Protein AF-A0A843GMU8-F1 (afdb_monomer_lite)

Foldseek 3Di:
DDPVVLVVCLVVQHWDQDPNATFGFAFCLCLVLLACLLLLQQDDQPPDPDPVLPPDQSVVSLVVCVVVDVVSVVSSVSNVVLVCRGRPVWDWDWDDDPNFIKIKIWAFDPPDDPVLVVVLVVLVVVLVVQPPDPVSCVVCVVVNVVSVVVSVVSSVNTTDMDIGGSVSVVVSSVSSCVSQVHDNHHDDPVVVVVVVVVVVVVVVVCVVVVDDDVVNLLVVLCVVVVHDSVVRRRPGNVVSVVSSLLVVLQVVLVVVVVVVVVPDDDPDPRQDSPNPDDPCPPCVVVVVPDPDDDDDDDD

pLDDT: mean 84.45, std 15.2, range [28.69, 97.5]

Radius of gyration: 26.56 Å; chains: 1; bounding box: 53×52×91 Å

Secondary structure (DSSP, 8-state):
--HHHHHHHHHHTPPEEETTEEEPPPBGGGHHHHHHTHHHHS---TT---TTTTT--HHHHHHHHHHH-TTTHHHHHHHHHHHHHHHTTSEEEEEEETTEEEEEEEEE-TT--HHHHHHHHHHHHHHHHHHS-HHHHHHSHHHHHHHHHHHHHHHHHHEEEEEE-HHHHHHHHHHHHHHHT---PPPPHHHHHHHHH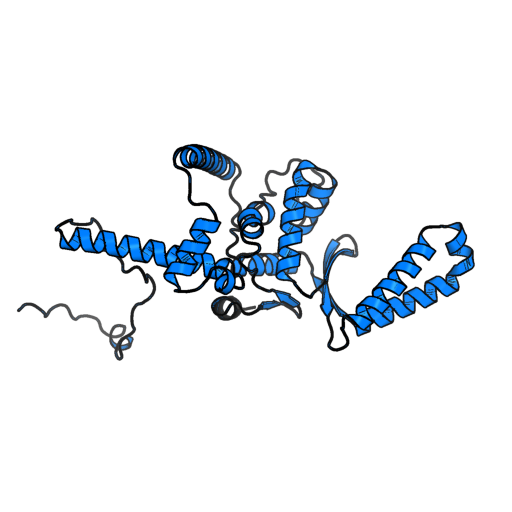HHHHHHHHHHHH-PPPHHHHHHHHHHHHT--HHHHTTSBHHHHHHHHHHHHHHHHHHHHHHHHHTTPPPSSPPPPSSTT-----TTTTGGGS----------

Structure (mmCIF, N/CA/C/O backbone):
data_AF-A0A843GMU8-F1
#
_entry.id   AF-A0A843GMU8-F1
#
loop_
_atom_site.group_PDB
_atom_site.id
_atom_site.type_symbol
_atom_site.label_atom_id
_atom_site.label_alt_id
_atom_site.label_comp_id
_atom_site.label_asym_id
_atom_site.label_entity_id
_atom_site.label_seq_id
_atom_site.pdbx_PDB_ins_code
_atom_site.Cartn_x
_atom_site.Cartn_y
_atom_site.Cartn_z
_atom_site.occupancy
_atom_site.B_iso_or_equiv
_atom_site.auth_seq_id
_atom_site.auth_comp_id
_atom_site.auth_asym_id
_atom_site.auth_atom_id
_atom_site.pdbx_PDB_model_num
ATOM 1 N N . MET A 1 1 ? -7.218 -18.953 -1.113 1.00 56.91 1 MET A N 1
ATOM 2 C CA . MET A 1 1 ? -7.627 -18.358 -2.400 1.00 56.91 1 MET A CA 1
ATOM 3 C C . MET A 1 1 ? -6.613 -18.808 -3.425 1.00 56.91 1 MET A C 1
ATOM 5 O O . MET A 1 1 ? -5.428 -18.780 -3.111 1.00 56.91 1 MET A O 1
ATOM 9 N N . GLU A 1 2 ? -7.036 -19.325 -4.573 1.00 69.62 2 GLU A N 1
ATOM 10 C CA . GLU A 1 2 ? -6.066 -19.773 -5.575 1.00 69.62 2 GLU A CA 1
ATOM 11 C C . GLU A 1 2 ? -5.410 -18.548 -6.229 1.00 69.62 2 GLU A C 1
ATOM 13 O O . GLU A 1 2 ? -6.099 -17.600 -6.600 1.00 69.62 2 GLU A O 1
ATOM 18 N N . ILE A 1 3 ? -4.081 -18.559 -6.396 1.00 66.56 3 ILE A N 1
ATOM 19 C CA . ILE A 1 3 ? -3.295 -17.466 -7.014 1.00 66.56 3 ILE A CA 1
ATOM 20 C C . ILE A 1 3 ? -3.892 -17.020 -8.367 1.00 66.56 3 ILE A C 1
ATOM 22 O O . ILE A 1 3 ? -3.800 -15.853 -8.745 1.00 66.56 3 ILE A O 1
ATOM 26 N N . TYR A 1 4 ? -4.553 -17.935 -9.081 1.00 69.75 4 TYR A N 1
ATOM 27 C CA . TYR A 1 4 ? -5.237 -17.663 -10.344 1.00 69.75 4 TYR A CA 1
ATOM 28 C C . TYR A 1 4 ? -6.433 -16.706 -10.223 1.00 69.75 4 TYR A C 1
ATOM 30 O O . TYR A 1 4 ? -6.653 -15.907 -11.133 1.00 69.75 4 TYR A O 1
ATOM 38 N N . GLU A 1 5 ? -7.194 -16.748 -9.126 1.00 74.06 5 GLU A N 1
ATOM 39 C CA . GLU A 1 5 ? -8.334 -15.843 -8.912 1.00 74.06 5 GLU A CA 1
ATOM 40 C C . GLU A 1 5 ? -7.852 -14.409 -8.685 1.00 74.06 5 GLU A C 1
ATOM 42 O O . GLU A 1 5 ? -8.340 -13.483 -9.336 1.00 74.06 5 GLU A O 1
ATOM 47 N N . ILE A 1 6 ? -6.816 -14.253 -7.856 1.00 77.69 6 ILE A N 1
ATOM 48 C CA . ILE A 1 6 ? -6.158 -12.967 -7.598 1.00 77.69 6 ILE A CA 1
ATOM 49 C C . ILE A 1 6 ? -5.590 -12.402 -8.903 1.00 77.69 6 ILE A C 1
ATOM 51 O O . ILE A 1 6 ? -5.795 -11.231 -9.213 1.00 77.69 6 ILE A O 1
ATOM 55 N N . ALA A 1 7 ? -4.916 -13.233 -9.704 1.00 76.50 7 ALA A N 1
ATOM 56 C CA . ALA A 1 7 ? -4.348 -12.806 -10.977 1.00 76.50 7 ALA A CA 1
ATOM 57 C C . ALA A 1 7 ? -5.422 -12.315 -11.963 1.00 76.50 7 ALA A C 1
ATOM 59 O O . ALA A 1 7 ? -5.230 -11.289 -12.615 1.00 76.50 7 ALA A O 1
ATOM 60 N N . ASN A 1 8 ? -6.562 -13.006 -12.056 1.00 80.81 8 ASN A N 1
ATOM 61 C CA . ASN A 1 8 ? -7.660 -12.603 -12.937 1.00 80.81 8 ASN A CA 1
ATOM 62 C C . ASN A 1 8 ? -8.294 -11.274 -12.509 1.00 80.81 8 ASN A C 1
ATOM 64 O O . ASN A 1 8 ? -8.480 -10.399 -13.352 1.00 80.81 8 ASN A O 1
ATOM 68 N N . GLN A 1 9 ? -8.566 -11.097 -11.214 1.00 81.62 9 GLN A N 1
ATOM 69 C CA . GLN A 1 9 ? -9.096 -9.838 -10.673 1.00 81.62 9 GLN A CA 1
ATOM 70 C C . GLN A 1 9 ? -8.100 -8.694 -10.868 1.00 81.62 9 GLN A C 1
ATOM 72 O O . GLN A 1 9 ? -8.454 -7.618 -11.358 1.00 81.62 9 GLN A O 1
ATOM 77 N N . ALA A 1 10 ? -6.819 -8.962 -10.606 1.00 80.50 10 ALA A N 1
ATOM 78 C CA . ALA A 1 10 ? -5.763 -7.996 -10.823 1.00 80.50 10 ALA A CA 1
ATOM 79 C C . ALA A 1 10 ? -5.685 -7.569 -12.289 1.00 80.50 10 ALA A C 1
ATOM 81 O O . ALA A 1 10 ? -5.531 -6.385 -12.537 1.00 80.50 10 ALA A O 1
ATOM 82 N N . ILE A 1 11 ? -5.825 -8.446 -13.294 1.00 83.12 11 ILE A N 1
ATOM 83 C CA . ILE A 1 11 ? -5.783 -8.033 -14.718 1.00 83.12 11 ILE A CA 1
ATOM 84 C C . ILE A 1 11 ? -6.726 -6.850 -14.995 1.00 83.12 11 ILE A C 1
ATOM 86 O O . ILE A 1 11 ? -6.331 -5.892 -15.673 1.00 83.12 11 ILE A O 1
ATOM 90 N N . PHE A 1 12 ? -7.925 -6.879 -14.419 1.00 86.88 12 PHE A N 1
ATOM 91 C CA . PHE A 1 12 ? -8.948 -5.862 -14.638 1.00 86.88 12 PHE A CA 1
ATOM 92 C C . PHE A 1 12 ? -8.944 -4.727 -13.611 1.00 86.88 12 PHE A C 1
ATOM 94 O O . PHE A 1 12 ? -9.700 -3.779 -13.796 1.00 86.88 12 PHE A O 1
ATOM 101 N N . ASP A 1 13 ? -8.015 -4.733 -12.649 1.00 90.25 13 ASP A N 1
ATOM 102 C CA . ASP A 1 13 ? -7.982 -3.804 -11.508 1.00 90.25 13 ASP A CA 1
ATOM 103 C C . ASP A 1 13 ? -9.255 -3.880 -10.643 1.00 90.25 13 ASP A C 1
ATOM 105 O O . ASP A 1 13 ? -9.688 -2.892 -10.046 1.00 90.25 13 ASP A O 1
ATOM 109 N N . GLU A 1 14 ? -9.865 -5.063 -10.574 1.00 92.00 14 GLU A N 1
ATOM 110 C CA . GLU A 1 14 ? -11.001 -5.317 -9.694 1.00 92.00 14 GLU A CA 1
ATOM 111 C C . GLU A 1 14 ? -10.526 -5.567 -8.255 1.00 92.00 14 GLU A C 1
ATOM 113 O O . GLU A 1 14 ? -9.435 -6.112 -8.049 1.00 92.00 14 GLU A O 1
ATOM 118 N N . PRO A 1 15 ? -11.324 -5.185 -7.241 1.00 94.25 15 PRO A N 1
ATOM 119 C CA . PRO A 1 15 ? -10.996 -5.499 -5.860 1.00 94.25 15 PRO A CA 1
ATOM 120 C C . PRO A 1 15 ? -10.984 -7.009 -5.619 1.00 94.25 15 PRO A C 1
ATOM 122 O O . PRO A 1 15 ? -11.873 -7.734 -6.070 1.00 94.25 15 PRO A O 1
ATOM 125 N N . VAL A 1 16 ? -10.016 -7.466 -4.829 1.00 94.69 16 VAL A N 1
ATOM 126 C CA . VAL A 1 16 ? -9.894 -8.868 -4.422 1.00 94.69 16 VAL A CA 1
ATOM 127 C C . VAL A 1 16 ? -10.698 -9.099 -3.148 1.00 94.69 16 VAL A C 1
ATOM 129 O O . VAL A 1 16 ? -10.515 -8.396 -2.157 1.00 94.69 16 VAL A O 1
ATOM 132 N N . LEU A 1 17 ? -11.596 -10.085 -3.158 1.00 93.56 17 LEU A N 1
ATOM 133 C CA . LEU A 1 17 ? -12.411 -10.439 -1.994 1.00 93.56 17 LEU A CA 1
ATOM 134 C C . LEU A 1 17 ? -11.683 -11.468 -1.122 1.00 93.56 17 LEU A C 1
ATOM 136 O O . LEU A 1 17 ? -11.661 -12.644 -1.467 1.00 93.56 17 LEU A O 1
ATOM 140 N N . TYR A 1 18 ? -11.160 -11.067 0.036 1.00 94.19 18 TYR A N 1
ATOM 141 C CA . TYR A 1 18 ? -10.508 -11.957 1.001 1.00 94.19 18 TYR A CA 1
ATOM 142 C C . TYR A 1 18 ? -11.362 -12.098 2.262 1.00 94.19 18 TYR A C 1
ATOM 144 O O . TYR A 1 18 ? -11.578 -11.124 2.967 1.00 94.19 18 TYR A O 1
ATOM 152 N N . LYS A 1 19 ? -11.872 -13.299 2.567 1.00 94.12 19 LYS A N 1
ATOM 153 C CA . LYS A 1 19 ? -12.606 -13.595 3.822 1.00 94.12 19 LYS A CA 1
ATOM 154 C C . LYS A 1 19 ? -13.695 -12.562 4.213 1.00 94.12 19 LYS A C 1
ATOM 156 O O . LYS A 1 19 ? -13.933 -12.324 5.395 1.00 94.12 19 LYS A O 1
ATOM 161 N N . GLY A 1 20 ? -14.375 -11.977 3.225 1.00 92.56 20 GLY A N 1
ATOM 162 C CA . GLY A 1 20 ? -15.453 -10.998 3.427 1.00 92.56 20 GLY A CA 1
ATOM 163 C C . GLY A 1 20 ? -15.035 -9.528 3.331 1.00 92.56 20 GLY A C 1
ATOM 164 O O . GLY A 1 20 ? -15.912 -8.674 3.258 1.00 92.56 20 GLY A O 1
ATOM 165 N N . ILE A 1 21 ? -13.736 -9.230 3.235 1.00 96.12 21 ILE A N 1
ATOM 166 C CA . ILE A 1 21 ? -13.223 -7.876 2.987 1.00 96.12 21 ILE A CA 1
ATOM 167 C C . ILE A 1 21 ? -12.797 -7.704 1.529 1.00 96.12 21 ILE A C 1
ATOM 169 O O . ILE A 1 21 ? -12.377 -8.659 0.873 1.00 96.12 21 ILE A O 1
ATOM 173 N N . LYS A 1 22 ? -12.885 -6.478 1.013 1.00 96.19 22 LYS A N 1
ATOM 174 C CA . LYS A 1 22 ? -12.418 -6.123 -0.335 1.00 96.19 22 LYS A CA 1
ATOM 175 C C . LYS A 1 22 ? -11.064 -5.424 -0.257 1.00 96.19 22 LYS A C 1
ATOM 177 O O . LYS A 1 22 ? -10.908 -4.470 0.492 1.00 96.19 22 LYS A O 1
ATOM 182 N N . ILE A 1 23 ? -10.097 -5.859 -1.050 1.00 96.75 23 ILE A N 1
ATOM 183 C CA . ILE A 1 23 ? -8.782 -5.222 -1.148 1.00 96.75 23 ILE A CA 1
ATOM 184 C C . ILE A 1 23 ? -8.697 -4.567 -2.518 1.00 96.75 23 ILE A C 1
ATOM 186 O O . ILE A 1 23 ? -8.729 -5.243 -3.546 1.00 96.75 23 ILE A O 1
ATOM 190 N N . TYR A 1 24 ? -8.644 -3.243 -2.530 1.00 96.69 24 TYR A N 1
ATOM 191 C CA . TYR A 1 24 ? -8.672 -2.436 -3.737 1.00 96.69 24 TYR A CA 1
ATOM 192 C C . TYR A 1 24 ? -7.255 -2.104 -4.209 1.00 96.69 24 TYR A C 1
ATOM 194 O O . TYR A 1 24 ? -6.387 -1.798 -3.390 1.00 96.69 24 TYR A O 1
ATOM 202 N N . PRO A 1 25 ? -7.016 -2.074 -5.529 1.00 96.69 25 PRO A N 1
ATOM 203 C CA . PRO A 1 25 ? -5.797 -1.488 -6.054 1.00 96.69 25 PRO A CA 1
ATOM 204 C C . PRO A 1 25 ? -5.804 0.040 -5.874 1.00 96.69 25 PRO A C 1
ATOM 206 O O . PRO A 1 25 ? -6.848 0.708 -5.929 1.00 96.69 25 PRO A O 1
ATOM 209 N N . ILE A 1 26 ? -4.616 0.595 -5.669 1.00 97.19 26 ILE A N 1
ATOM 210 C CA . ILE A 1 26 ? -4.361 2.007 -5.392 1.00 97.19 26 ILE A CA 1
ATOM 211 C C . ILE A 1 26 ? -4.127 2.749 -6.711 1.00 97.19 26 ILE A C 1
ATOM 213 O O . ILE A 1 26 ? -3.466 2.246 -7.623 1.00 97.19 26 ILE A O 1
ATOM 217 N N . THR A 1 27 ? -4.678 3.958 -6.820 1.00 96.44 27 THR A N 1
ATOM 218 C CA . THR A 1 27 ? -4.574 4.791 -8.025 1.00 96.44 27 THR A CA 1
ATOM 219 C C . THR A 1 27 ? -3.268 5.585 -8.090 1.00 96.44 27 THR A C 1
ATOM 221 O O . THR A 1 27 ? -2.628 5.847 -7.067 1.00 96.44 27 THR A O 1
ATOM 224 N N . ILE A 1 28 ? -2.880 6.026 -9.292 1.00 95.12 28 ILE A N 1
ATOM 225 C CA . ILE A 1 28 ? -1.636 6.782 -9.520 1.00 95.12 28 ILE A CA 1
ATOM 226 C C . ILE A 1 28 ? -1.577 8.116 -8.774 1.00 95.12 28 ILE A C 1
ATOM 228 O O . ILE A 1 28 ? -0.493 8.653 -8.561 1.00 95.12 28 ILE A O 1
ATOM 232 N N . LYS A 1 29 ? -2.716 8.639 -8.308 1.00 94.00 29 LYS A N 1
ATOM 233 C CA . LYS A 1 29 ? -2.753 9.811 -7.425 1.00 94.00 29 LYS A CA 1
ATOM 234 C C . LYS A 1 29 ? -1.864 9.634 -6.187 1.00 94.00 29 LYS A C 1
ATOM 236 O O . LYS A 1 29 ? -1.314 10.608 -5.681 1.00 94.00 29 LYS A O 1
ATOM 241 N N . TYR A 1 30 ? -1.698 8.396 -5.725 1.00 95.31 30 TYR A N 1
ATOM 242 C CA . TYR A 1 30 ? -0.898 8.044 -4.554 1.00 95.31 30 TYR A CA 1
ATOM 243 C C . TYR A 1 30 ? 0.422 7.351 -4.923 1.00 95.31 30 TYR A C 1
ATOM 245 O O . TYR A 1 30 ? 1.025 6.682 -4.086 1.00 95.31 30 TYR A O 1
ATOM 253 N N . TYR A 1 31 ? 0.897 7.524 -6.162 1.00 94.12 31 TYR A N 1
ATOM 254 C CA . TYR A 1 31 ? 2.060 6.819 -6.707 1.00 94.12 31 TYR A CA 1
ATOM 255 C C . TYR A 1 31 ? 3.300 6.890 -5.806 1.00 94.12 31 TYR A C 1
ATOM 257 O O . TYR A 1 31 ? 3.914 5.867 -5.524 1.00 94.12 31 TYR A O 1
ATOM 265 N N . GLN A 1 32 ? 3.640 8.074 -5.285 1.00 92.25 32 GLN A N 1
ATOM 266 C CA . GLN A 1 32 ? 4.824 8.255 -4.430 1.00 92.25 32 GLN A CA 1
ATOM 267 C C . GLN A 1 32 ? 4.739 7.475 -3.109 1.00 92.25 32 GLN A C 1
ATOM 269 O O . GLN A 1 32 ? 5.747 6.943 -2.642 1.00 92.25 32 GLN A O 1
ATOM 274 N N . ILE A 1 33 ? 3.539 7.367 -2.526 1.00 94.94 33 ILE A N 1
ATOM 275 C CA . ILE A 1 33 ? 3.305 6.565 -1.317 1.00 94.94 33 ILE A CA 1
ATOM 276 C C . ILE A 1 33 ? 3.525 5.088 -1.648 1.00 94.94 33 ILE A C 1
ATOM 278 O O . ILE A 1 33 ? 4.278 4.415 -0.952 1.00 94.94 33 ILE A O 1
ATOM 282 N N . VAL A 1 34 ? 2.939 4.606 -2.750 1.00 94.69 34 VAL A N 1
ATOM 283 C CA . VAL A 1 34 ? 3.070 3.204 -3.179 1.00 94.69 34 VAL A CA 1
ATOM 284 C C . VAL A 1 34 ? 4.523 2.851 -3.504 1.00 94.69 34 VAL A C 1
ATOM 286 O O . VAL A 1 34 ? 5.016 1.824 -3.051 1.00 94.69 34 VAL A O 1
ATOM 289 N N . LYS A 1 35 ? 5.261 3.723 -4.199 1.00 91.06 35 LYS A N 1
ATOM 290 C CA . LYS A 1 35 ? 6.684 3.492 -4.505 1.00 91.06 35 LYS A CA 1
ATOM 291 C C . LYS A 1 35 ? 7.600 3.544 -3.285 1.00 91.06 35 LYS A C 1
ATOM 293 O O . LYS A 1 35 ? 8.682 2.968 -3.323 1.00 91.06 35 LYS A O 1
ATOM 298 N N . SER A 1 36 ? 7.161 4.176 -2.200 1.00 90.50 36 SER A N 1
ATOM 299 C CA . SER A 1 36 ? 7.875 4.159 -0.918 1.00 90.50 36 SER A CA 1
ATOM 300 C C . SER A 1 36 ? 7.464 2.982 -0.025 1.00 90.50 36 SER A C 1
ATOM 302 O O . SER A 1 36 ? 8.130 2.712 0.971 1.00 90.50 36 SER A O 1
ATOM 304 N N . ALA A 1 37 ? 6.387 2.268 -0.368 1.00 93.75 37 ALA A N 1
ATOM 305 C CA . ALA A 1 37 ? 5.796 1.238 0.479 1.00 93.75 37 ALA A CA 1
ATOM 306 C C . ALA A 1 37 ? 6.696 0.018 0.687 1.00 93.75 37 ALA A C 1
ATOM 308 O O . ALA A 1 37 ? 6.613 -0.607 1.740 1.00 93.75 37 ALA A O 1
ATOM 309 N N . SER A 1 38 ? 7.596 -0.304 -0.246 1.00 89.00 38 SER A N 1
ATOM 310 C CA . SER A 1 38 ? 8.534 -1.425 -0.074 1.00 89.00 38 SER A CA 1
ATOM 311 C C . SER A 1 38 ? 9.363 -1.289 1.207 1.00 89.00 38 SER A C 1
ATOM 313 O O . SER A 1 38 ? 9.571 -2.271 1.910 1.00 89.00 38 SER A O 1
ATOM 315 N N . GLN A 1 39 ? 9.714 -0.062 1.609 1.00 88.12 39 GLN A N 1
ATOM 316 C CA . GLN A 1 39 ? 10.431 0.211 2.863 1.00 88.12 39 GLN A CA 1
ATOM 317 C C . GLN A 1 39 ? 9.646 -0.197 4.117 1.00 88.12 39 GLN A C 1
ATOM 319 O O . GLN A 1 39 ? 10.238 -0.384 5.174 1.00 88.12 39 GLN A O 1
ATOM 324 N N . ALA A 1 40 ? 8.322 -0.309 4.009 1.00 91.75 40 ALA A N 1
ATOM 325 C CA . ALA A 1 40 ? 7.432 -0.663 5.104 1.00 91.75 40 ALA A CA 1
ATOM 326 C C . ALA A 1 40 ? 6.883 -2.093 5.011 1.00 91.75 40 ALA A C 1
ATOM 328 O O . ALA A 1 40 ? 6.432 -2.639 6.016 1.00 91.75 40 ALA A O 1
ATOM 329 N N . PHE A 1 41 ? 6.908 -2.702 3.822 1.00 91.75 41 PHE A N 1
ATOM 330 C CA . PHE A 1 41 ? 6.395 -4.050 3.559 1.00 91.75 41 PHE A CA 1
ATOM 331 C C . PHE A 1 41 ? 7.505 -5.113 3.446 1.00 91.75 41 PHE A C 1
ATOM 333 O O . PHE A 1 41 ? 7.223 -6.292 3.657 1.00 91.75 41 PHE A O 1
ATOM 340 N N . ALA A 1 42 ? 8.754 -4.715 3.195 1.00 89.31 42 ALA A N 1
ATOM 341 C CA . ALA A 1 42 ? 9.902 -5.609 3.025 1.00 89.31 42 ALA A CA 1
ATOM 342 C C . ALA A 1 42 ? 10.927 -5.510 4.172 1.00 89.31 42 ALA A C 1
ATOM 344 O O . ALA A 1 42 ? 12.122 -5.692 3.958 1.00 89.31 42 ALA A O 1
ATOM 345 N N . ILE A 1 43 ? 10.491 -5.181 5.393 1.00 88.44 43 ILE A N 1
ATOM 346 C CA . ILE A 1 43 ? 11.427 -4.984 6.509 1.00 88.44 43 ILE A CA 1
ATOM 347 C C . ILE A 1 43 ? 12.039 -6.313 6.939 1.00 88.44 43 ILE A C 1
ATOM 349 O O . ILE A 1 43 ? 11.325 -7.257 7.287 1.00 88.44 43 ILE A O 1
ATOM 353 N N . ASN A 1 44 ? 13.369 -6.351 6.989 1.00 86.19 44 ASN A N 1
ATOM 354 C CA . ASN A 1 44 ? 14.096 -7.465 7.564 1.00 86.19 44 ASN A CA 1
ATOM 355 C C . ASN A 1 44 ? 14.088 -7.390 9.102 1.00 86.19 44 ASN A C 1
ATOM 357 O O . ASN A 1 44 ? 14.766 -6.566 9.713 1.00 86.19 44 ASN A O 1
ATOM 361 N N . ILE A 1 45 ? 13.308 -8.271 9.730 1.00 88.38 45 ILE A N 1
ATOM 362 C CA . ILE A 1 45 ? 13.195 -8.373 11.195 1.00 88.38 45 ILE A CA 1
ATOM 363 C C . ILE A 1 45 ? 14.359 -9.192 11.791 1.00 88.38 45 ILE A C 1
ATOM 365 O O . ILE A 1 45 ? 14.604 -9.139 12.994 1.00 88.38 45 ILE A O 1
ATOM 369 N N . ALA A 1 46 ? 15.108 -9.945 10.977 1.00 83.94 46 ALA A N 1
ATOM 370 C CA . ALA A 1 46 ? 16.140 -10.863 11.467 1.00 83.94 46 ALA A CA 1
AT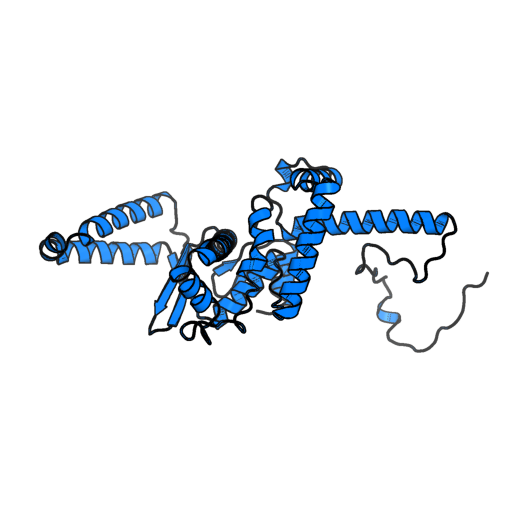OM 371 C C . ALA A 1 46 ? 17.343 -10.153 12.109 1.00 83.94 46 ALA A C 1
ATOM 373 O O . ALA A 1 46 ? 17.995 -10.734 12.975 1.00 83.94 46 ALA A O 1
ATOM 374 N N . ASP A 1 47 ? 17.606 -8.903 11.722 1.00 80.88 47 ASP A N 1
ATOM 375 C CA . ASP A 1 47 ? 18.694 -8.083 12.269 1.00 80.88 47 ASP A CA 1
ATOM 376 C C . ASP A 1 47 ? 18.273 -7.244 13.480 1.00 80.88 47 ASP A C 1
ATOM 378 O O . ASP A 1 47 ? 19.009 -6.356 13.919 1.00 80.88 47 ASP A O 1
ATOM 382 N N . GLU A 1 48 ? 17.078 -7.493 14.020 1.00 90.12 48 GLU A N 1
ATOM 383 C CA . GLU A 1 48 ? 16.607 -6.774 15.191 1.00 90.12 48 GLU A CA 1
ATOM 384 C C . GLU A 1 48 ? 17.499 -7.046 16.410 1.00 90.12 48 GLU A C 1
ATOM 386 O O . GLU A 1 48 ? 17.844 -8.183 16.733 1.00 90.12 48 GLU A O 1
ATOM 391 N N . THR A 1 49 ? 17.866 -5.968 17.100 1.00 88.75 49 THR A N 1
ATOM 392 C CA . THR A 1 49 ? 18.746 -6.012 18.276 1.00 88.75 49 THR A CA 1
ATOM 393 C C . THR A 1 49 ? 17.974 -5.865 19.579 1.00 88.75 49 THR A C 1
ATOM 395 O O . THR A 1 49 ? 18.453 -6.302 20.628 1.00 88.75 49 THR A O 1
ATOM 398 N N . ASP A 1 50 ? 16.774 -5.287 19.527 1.00 90.62 50 ASP A N 1
ATOM 399 C CA . ASP A 1 50 ? 15.909 -5.170 20.691 1.00 90.62 50 ASP A CA 1
ATOM 400 C C . ASP A 1 50 ? 15.271 -6.525 21.034 1.00 90.62 50 ASP A C 1
ATOM 402 O O . ASP A 1 50 ? 14.400 -7.036 20.327 1.00 90.62 50 ASP A O 1
ATOM 406 N N . LEU A 1 51 ? 15.673 -7.087 22.178 1.00 90.56 51 LEU A N 1
ATOM 407 C CA . LEU A 1 51 ? 15.169 -8.357 22.707 1.00 90.56 51 LEU A CA 1
ATOM 408 C C . LEU A 1 51 ? 13.642 -8.394 22.869 1.00 90.56 51 LEU A C 1
ATOM 410 O O . LEU A 1 51 ? 13.066 -9.478 22.853 1.00 90.56 51 LEU A O 1
ATOM 414 N N . SER A 1 52 ? 12.989 -7.242 23.049 1.00 91.56 52 SER A N 1
ATOM 415 C CA . SER A 1 52 ? 11.531 -7.155 23.190 1.00 91.56 52 SER A CA 1
ATOM 416 C C . SER A 1 52 ? 10.779 -7.250 21.858 1.00 91.56 52 SER A C 1
ATOM 418 O O . SER A 1 52 ? 9.573 -7.512 21.855 1.00 91.56 52 SER A O 1
ATOM 420 N N . LEU A 1 53 ? 11.487 -7.052 20.742 1.00 92.94 53 LEU A N 1
ATOM 421 C CA . LEU A 1 53 ? 10.947 -7.066 19.384 1.00 92.94 53 LEU A CA 1
ATOM 422 C C . LEU A 1 53 ? 11.275 -8.360 18.623 1.00 92.94 53 LEU A C 1
ATOM 424 O O . LEU A 1 53 ? 10.577 -8.712 17.671 1.00 92.94 53 LEU A O 1
ATOM 428 N N . ILE A 1 54 ? 12.317 -9.083 19.043 1.00 91.81 54 ILE A N 1
ATOM 429 C CA . ILE A 1 54 ? 12.738 -10.338 18.412 1.00 91.81 54 ILE A CA 1
ATOM 430 C C . ILE A 1 54 ? 11.647 -11.408 18.544 1.00 91.81 54 ILE A C 1
ATOM 432 O O . ILE A 1 54 ? 11.148 -11.695 19.631 1.00 91.81 54 ILE A O 1
ATOM 436 N N . GLY A 1 55 ? 11.323 -12.052 17.420 1.00 88.88 55 GLY A N 1
ATOM 437 C CA . GLY A 1 55 ? 10.362 -13.157 17.360 1.00 88.88 55 GLY A CA 1
ATOM 438 C C . GLY A 1 55 ? 8.894 -12.728 17.357 1.00 88.88 55 GLY A C 1
ATOM 439 O O . GLY A 1 55 ? 8.022 -13.596 17.343 1.00 88.88 55 GLY A O 1
ATOM 440 N N . LEU A 1 56 ? 8.613 -11.421 17.347 1.00 92.00 56 LEU A N 1
ATOM 441 C CA . LEU A 1 56 ? 7.255 -10.923 17.168 1.00 92.00 56 LEU A CA 1
ATOM 442 C C . LEU A 1 56 ? 6.756 -11.159 15.733 1.00 92.00 56 LEU A C 1
ATOM 444 O O . LEU A 1 56 ? 7.542 -11.058 14.785 1.00 92.00 56 LEU A O 1
ATOM 448 N N . PRO A 1 57 ? 5.448 -11.409 15.549 1.00 92.69 57 PRO A N 1
ATOM 449 C CA . PRO A 1 57 ? 4.824 -11.367 14.232 1.00 92.69 57 PRO A CA 1
ATOM 450 C C . PRO A 1 57 ? 5.019 -10.004 13.556 1.00 92.69 57 PRO A C 1
ATOM 452 O O . PRO A 1 57 ? 5.093 -8.977 14.232 1.00 92.69 57 PRO A O 1
ATOM 455 N N . TYR A 1 58 ? 5.049 -9.977 12.220 1.00 92.38 58 TYR A N 1
ATOM 456 C CA . TYR A 1 58 ? 5.379 -8.781 11.429 1.00 92.38 58 TYR A CA 1
ATOM 457 C C . TYR A 1 58 ? 4.550 -7.547 11.818 1.00 92.38 58 TYR A C 1
ATOM 459 O O . TYR A 1 58 ? 5.090 -6.471 12.065 1.00 92.38 58 TYR A O 1
ATOM 467 N N . MET A 1 59 ? 3.230 -7.710 11.919 1.00 91.19 59 MET A N 1
ATOM 468 C CA . MET A 1 59 ? 2.301 -6.638 12.283 1.00 91.19 59 MET A CA 1
ATOM 469 C C . MET A 1 59 ? 2.580 -6.082 13.690 1.00 91.19 59 MET A C 1
ATOM 471 O O . MET A 1 59 ? 2.605 -4.866 13.890 1.00 91.19 59 MET A O 1
ATOM 475 N N . GLU A 1 60 ? 2.810 -6.966 14.663 1.00 93.12 60 GLU A N 1
ATOM 476 C CA . GLU A 1 60 ? 3.096 -6.578 16.045 1.00 93.12 60 GLU A CA 1
ATOM 477 C C . GLU A 1 60 ? 4.463 -5.908 16.175 1.00 93.12 60 GLU A C 1
ATOM 479 O O . GLU A 1 60 ? 4.590 -4.892 16.864 1.00 93.12 60 GLU A O 1
ATOM 484 N N . TYR A 1 61 ? 5.455 -6.431 15.454 1.00 94.50 61 TYR A N 1
ATOM 485 C CA . TYR A 1 61 ? 6.780 -5.844 15.335 1.00 94.50 61 TYR A CA 1
ATOM 486 C C . TYR A 1 61 ? 6.704 -4.391 14.855 1.00 94.50 61 TYR A C 1
ATOM 488 O O . TYR A 1 61 ? 7.212 -3.500 15.538 1.00 94.50 61 TYR A O 1
ATOM 496 N N . LEU A 1 62 ? 6.018 -4.134 13.733 1.00 93.25 62 LEU A N 1
ATOM 497 C CA . LEU A 1 62 ? 5.881 -2.785 13.176 1.00 93.25 62 LEU A CA 1
ATOM 498 C C . LEU A 1 62 ? 5.276 -1.810 14.190 1.00 93.25 62 LEU A C 1
ATOM 500 O O . LEU A 1 62 ? 5.802 -0.715 14.394 1.00 93.25 62 LEU A O 1
ATOM 504 N N . MET A 1 63 ? 4.184 -2.215 14.841 1.00 92.50 63 MET A N 1
ATOM 505 C CA . MET A 1 63 ? 3.450 -1.351 15.760 1.00 92.50 63 MET A CA 1
ATOM 506 C C . MET A 1 63 ? 4.252 -1.055 17.035 1.00 92.50 63 MET A C 1
ATOM 508 O O . MET A 1 63 ? 4.299 0.094 17.489 1.00 92.50 63 MET A O 1
ATOM 512 N N . LYS A 1 64 ? 4.907 -2.069 17.619 1.00 93.75 64 LYS A N 1
ATOM 513 C CA . LYS A 1 64 ? 5.742 -1.881 18.814 1.00 93.75 64 LYS A CA 1
ATOM 514 C C . LYS A 1 64 ? 6.988 -1.062 18.504 1.00 93.75 64 LYS A C 1
ATOM 516 O O . LYS A 1 64 ? 7.293 -0.141 19.259 1.00 93.75 64 LYS A O 1
ATOM 521 N N . LYS A 1 65 ? 7.652 -1.325 17.374 1.00 94.88 65 LYS A N 1
ATOM 522 C CA . LYS A 1 65 ? 8.826 -0.560 16.948 1.00 94.88 65 LYS A CA 1
ATOM 523 C C . LYS A 1 65 ? 8.488 0.907 16.707 1.00 94.88 65 LYS A C 1
ATOM 525 O O . LYS A 1 65 ? 9.164 1.770 17.249 1.00 94.88 65 LYS A O 1
ATOM 530 N N . ALA A 1 66 ? 7.389 1.202 16.014 1.00 94.25 66 ALA A N 1
ATOM 531 C CA . ALA A 1 66 ? 6.926 2.576 15.802 1.00 94.25 66 ALA A CA 1
ATOM 532 C C . ALA A 1 66 ? 6.588 3.318 17.105 1.00 94.25 66 ALA A C 1
ATOM 534 O O . ALA A 1 66 ? 6.759 4.530 17.196 1.00 94.25 66 ALA A O 1
ATOM 535 N N . SER A 1 67 ? 6.110 2.592 18.120 1.00 92.31 67 SER A N 1
ATOM 536 C CA . SER A 1 67 ? 5.787 3.170 19.429 1.00 92.31 67 SER A CA 1
ATOM 537 C C . SER A 1 67 ? 7.036 3.487 20.261 1.00 92.31 67 SER A C 1
ATOM 539 O O . SER A 1 67 ? 7.000 4.401 21.083 1.00 92.31 67 SER A O 1
ATOM 541 N N . GLY A 1 68 ? 8.119 2.724 20.079 1.00 91.94 68 GLY A N 1
ATOM 542 C CA . GLY A 1 68 ? 9.379 2.886 20.812 1.00 91.94 68 GLY A CA 1
ATOM 543 C C . GLY A 1 68 ? 10.431 3.741 20.099 1.00 91.94 68 GLY A C 1
ATOM 544 O O . GLY A 1 68 ? 11.272 4.339 20.767 1.00 91.94 68 GLY A O 1
ATOM 545 N N . ASP A 1 69 ? 10.372 3.827 18.769 1.00 93.06 69 ASP A N 1
ATOM 546 C CA . ASP A 1 69 ? 11.354 4.507 17.925 1.00 93.06 69 ASP A CA 1
ATOM 547 C C . ASP A 1 69 ? 10.689 5.578 17.032 1.00 93.06 69 ASP A C 1
ATOM 549 O O . ASP A 1 69 ? 10.069 5.255 16.010 1.00 93.06 69 ASP A O 1
ATOM 553 N N . PRO A 1 70 ? 10.840 6.874 17.371 1.00 93.44 70 PRO A N 1
ATOM 554 C CA . PRO A 1 70 ? 10.323 7.971 16.558 1.00 93.44 70 PRO A CA 1
ATOM 555 C C . PRO A 1 70 ? 10.880 8.012 15.128 1.00 93.44 70 PRO A C 1
ATOM 557 O O . PRO A 1 70 ? 10.193 8.509 14.234 1.00 93.44 70 PRO A O 1
ATOM 560 N N . GLU A 1 71 ? 12.094 7.501 14.885 1.00 92.38 71 GLU A N 1
ATOM 561 C CA . GLU A 1 71 ? 12.682 7.447 13.539 1.00 92.38 71 GLU A CA 1
ATOM 562 C C . GLU A 1 71 ? 11.997 6.396 12.658 1.00 92.38 71 GLU A C 1
ATOM 564 O O . GLU A 1 71 ? 12.001 6.516 11.431 1.00 92.38 71 GLU A O 1
ATOM 569 N N . PHE A 1 72 ? 11.344 5.407 13.272 1.00 93.50 72 PHE A N 1
ATOM 570 C CA . PHE A 1 72 ? 10.570 4.379 12.583 1.00 93.50 72 PHE A CA 1
ATOM 571 C C . PHE A 1 72 ? 9.135 4.823 12.253 1.00 93.50 72 PHE A C 1
ATOM 573 O O . PHE A 1 72 ? 8.487 4.266 11.363 1.00 93.50 72 PHE A O 1
ATOM 580 N N . MET A 1 73 ? 8.630 5.865 12.918 1.00 93.44 73 MET A N 1
ATOM 581 C CA . MET A 1 73 ? 7.263 6.366 12.734 1.00 93.44 73 MET A CA 1
ATOM 582 C C . MET A 1 73 ? 6.899 6.716 11.272 1.00 93.44 73 MET A C 1
ATOM 584 O O . MET A 1 73 ? 5.781 6.409 10.854 1.00 93.44 73 MET A O 1
ATOM 588 N N . PRO A 1 74 ? 7.787 7.299 10.438 1.00 94.38 74 PRO A N 1
ATOM 589 C CA . PRO A 1 74 ? 7.496 7.514 9.020 1.00 94.38 74 PRO A CA 1
ATOM 590 C C . PRO A 1 74 ? 7.198 6.219 8.251 1.00 94.38 74 PRO A C 1
ATOM 592 O O . PRO A 1 74 ? 6.303 6.210 7.408 1.00 94.38 74 PRO A O 1
ATOM 595 N N . ILE A 1 75 ? 7.897 5.122 8.563 1.00 93.75 75 ILE A N 1
ATOM 596 C CA . ILE A 1 75 ? 7.692 3.811 7.927 1.00 93.75 75 ILE A CA 1
ATOM 597 C C . ILE A 1 75 ? 6.314 3.262 8.305 1.00 93.75 75 ILE A C 1
ATOM 599 O O . ILE A 1 75 ? 5.547 2.829 7.444 1.00 93.75 75 ILE A O 1
ATOM 603 N N . TRP A 1 76 ? 5.960 3.368 9.585 1.00 94.62 76 TRP A N 1
ATOM 604 C CA . TRP A 1 76 ? 4.635 3.013 10.087 1.00 94.62 76 TRP A CA 1
ATOM 605 C C . TRP A 1 76 ? 3.508 3.837 9.453 1.00 94.62 76 TRP A C 1
ATOM 607 O O . TRP A 1 76 ? 2.457 3.301 9.102 1.00 94.62 76 TRP A O 1
ATOM 617 N N . ASN A 1 77 ? 3.725 5.136 9.248 1.00 95.06 77 ASN A N 1
ATOM 618 C CA . ASN A 1 77 ? 2.749 5.995 8.582 1.00 95.06 77 ASN A CA 1
ATOM 619 C C . ASN A 1 77 ? 2.537 5.583 7.121 1.00 95.06 77 ASN A C 1
ATOM 621 O O . ASN A 1 77 ? 1.392 5.491 6.686 1.00 95.06 77 ASN A O 1
ATOM 625 N N . ILE A 1 78 ? 3.610 5.277 6.379 1.00 95.81 78 ILE A N 1
ATOM 626 C CA . ILE A 1 78 ? 3.505 4.766 5.002 1.00 95.81 78 ILE A CA 1
ATOM 627 C C . ILE A 1 78 ? 2.703 3.463 4.982 1.00 95.81 78 ILE A C 1
ATOM 629 O O . ILE A 1 78 ? 1.781 3.326 4.179 1.00 95.81 78 ILE A O 1
ATOM 633 N N . PHE A 1 79 ? 3.012 2.535 5.889 1.00 95.75 79 PHE A N 1
ATOM 634 C CA . PHE A 1 79 ? 2.289 1.274 6.024 1.00 95.75 79 PHE A CA 1
ATOM 635 C C . PHE A 1 79 ? 0.783 1.488 6.240 1.00 95.75 79 PHE A C 1
ATOM 637 O O . PHE A 1 79 ? -0.029 0.948 5.487 1.00 95.75 79 PHE A O 1
ATOM 644 N N . ASN A 1 80 ? 0.403 2.337 7.200 1.00 95.56 80 ASN A N 1
ATOM 645 C CA . ASN A 1 80 ? -1.003 2.652 7.462 1.00 95.56 80 ASN A CA 1
ATOM 646 C C . ASN A 1 80 ? -1.687 3.337 6.281 1.00 95.56 80 ASN A C 1
ATOM 648 O O . ASN A 1 80 ? -2.809 2.968 5.948 1.00 95.56 80 ASN A O 1
ATOM 652 N N . CYS A 1 81 ? -1.021 4.284 5.615 1.00 96.69 81 CYS A N 1
ATOM 653 C CA . CYS A 1 81 ? -1.577 4.929 4.429 1.00 96.69 81 CYS A CA 1
ATOM 654 C C . CYS A 1 81 ? -1.853 3.913 3.314 1.00 96.69 81 CYS A C 1
ATOM 656 O O . CYS A 1 81 ? -2.890 3.985 2.663 1.00 96.69 81 CYS A O 1
ATOM 658 N N . VAL A 1 82 ? -0.960 2.945 3.090 1.00 97.50 82 VAL A N 1
ATOM 659 C CA . VAL A 1 82 ? -1.175 1.899 2.077 1.00 97.50 82 VAL A CA 1
ATOM 660 C C . VAL A 1 82 ? -2.355 1.001 2.450 1.00 97.50 82 VAL A C 1
ATOM 662 O O . VAL A 1 82 ? -3.162 0.684 1.575 1.00 97.50 82 VAL A O 1
ATOM 665 N N . LEU A 1 83 ? -2.500 0.625 3.726 1.00 96.81 83 LEU A N 1
ATOM 666 C CA . LEU A 1 83 ? -3.667 -0.127 4.202 1.00 96.81 83 LEU A CA 1
ATOM 667 C C . LEU A 1 83 ? -4.966 0.666 4.017 1.00 96.81 83 LEU A C 1
ATOM 669 O O . LEU A 1 83 ? -5.929 0.134 3.471 1.00 96.81 83 LEU A O 1
ATOM 673 N N . GLU A 1 84 ? -4.980 1.946 4.390 1.00 96.56 84 GLU A N 1
ATOM 674 C CA . GLU A 1 84 ? -6.136 2.836 4.235 1.00 96.56 84 GLU A CA 1
ATOM 675 C C . GLU A 1 84 ? -6.557 2.961 2.767 1.00 96.56 84 GLU A C 1
ATOM 677 O O . GLU A 1 84 ? -7.722 2.763 2.422 1.00 96.56 84 GLU A O 1
ATOM 682 N N . LEU A 1 85 ? -5.593 3.185 1.871 1.00 97.00 85 LEU A N 1
ATOM 683 C CA . LEU A 1 85 ? -5.840 3.260 0.432 1.00 97.00 85 LEU A CA 1
ATOM 684 C C . LEU A 1 85 ? -6.307 1.922 -0.160 1.00 97.00 85 LEU A C 1
ATOM 686 O O . LEU A 1 85 ? -7.097 1.917 -1.108 1.00 97.00 85 LEU A O 1
ATOM 690 N N . SER A 1 86 ? -5.846 0.799 0.395 1.00 97.25 86 SER A N 1
ATOM 691 C CA . SER A 1 86 ? -6.225 -0.547 -0.053 1.00 97.25 86 SER A CA 1
ATOM 692 C C . SER A 1 86 ? -7.598 -0.975 0.466 1.00 97.25 86 SER A C 1
ATOM 694 O O . SER A 1 86 ? -8.304 -1.715 -0.214 1.00 97.25 86 SER A O 1
ATOM 696 N N . PHE A 1 87 ? -8.014 -0.514 1.646 1.00 96.56 87 PHE A N 1
ATOM 697 C CA . PHE A 1 87 ? -9.317 -0.838 2.231 1.00 96.56 87 PHE A CA 1
ATOM 698 C C . PHE A 1 87 ? -10.424 0.156 1.848 1.00 96.56 87 PHE A C 1
ATOM 700 O O . PHE A 1 87 ? -11.599 -0.228 1.843 1.00 96.56 87 PHE A O 1
ATOM 707 N N . ARG A 1 88 ? -10.061 1.378 1.432 1.00 92.25 88 ARG A N 1
ATOM 708 C CA . ARG A 1 88 ? -10.951 2.455 0.964 1.00 92.25 88 ARG A CA 1
ATOM 709 C C . ARG A 1 88 ? -12.093 2.758 1.938 1.00 92.25 88 ARG A C 1
ATOM 711 O O . ARG A 1 88 ? -11.913 3.479 2.905 1.00 92.25 88 ARG A O 1
ATOM 718 N N . GLU A 1 89 ? -13.279 2.232 1.648 1.00 88.44 89 GLU A N 1
ATOM 719 C CA . GLU A 1 89 ? -14.518 2.475 2.394 1.00 88.44 89 GLU A CA 1
ATOM 720 C C . GLU A 1 89 ? -14.585 1.664 3.696 1.00 88.44 89 GLU A C 1
ATOM 722 O O . GLU A 1 89 ? -15.440 1.915 4.542 1.00 88.44 89 GLU A O 1
ATOM 727 N N . GLN A 1 90 ? -13.703 0.677 3.859 1.00 93.50 90 GLN A N 1
ATOM 728 C CA . GLN A 1 90 ? -13.637 -0.153 5.057 1.00 93.50 90 GLN A CA 1
ATOM 729 C C . GLN A 1 90 ? -12.706 0.488 6.080 1.00 93.50 90 GLN A C 1
ATOM 731 O O . GLN A 1 90 ? -11.602 0.928 5.757 1.00 93.50 90 GLN A O 1
ATOM 736 N N . ILE A 1 91 ? -13.144 0.497 7.334 1.00 91.81 91 ILE A N 1
ATOM 737 C CA . ILE A 1 91 ? -12.371 1.055 8.441 1.00 91.81 91 ILE A CA 1
ATOM 738 C C . ILE A 1 91 ? -11.542 -0.073 9.038 1.00 91.81 91 ILE A C 1
ATOM 740 O O . ILE A 1 91 ? -12.074 -1.152 9.291 1.00 91.81 91 ILE A O 1
ATOM 744 N N . PHE A 1 92 ? -10.262 0.165 9.306 1.00 95.25 92 PHE A N 1
ATOM 745 C CA . PHE A 1 92 ? -9.417 -0.816 9.976 1.00 95.25 92 PHE A CA 1
ATOM 746 C C . PHE A 1 92 ? -8.795 -0.258 11.253 1.00 95.25 92 PHE A C 1
ATOM 748 O O . PHE A 1 92 ? -8.649 0.950 11.430 1.00 95.25 92 PHE A O 1
ATOM 755 N N . SER A 1 93 ? -8.449 -1.157 12.168 1.00 94.00 93 SER A N 1
ATOM 756 C CA . SER A 1 93 ? -7.713 -0.837 13.389 1.00 94.00 93 SER A CA 1
ATOM 757 C C . SER A 1 93 ? -6.951 -2.060 13.890 1.00 94.00 93 SER A C 1
ATOM 759 O O . SER A 1 93 ? -7.288 -3.194 13.549 1.00 94.00 93 SER A O 1
ATOM 761 N N . PHE A 1 94 ? -5.946 -1.830 14.729 1.00 93.75 94 PHE A N 1
ATOM 762 C CA . PHE A 1 94 ? -5.206 -2.890 15.407 1.00 93.75 94 PHE A CA 1
ATOM 763 C C . PHE A 1 94 ? -5.622 -2.952 16.876 1.00 93.75 94 PHE A C 1
ATOM 765 O O . PHE A 1 94 ? -5.730 -1.918 17.540 1.00 93.75 94 PHE A O 1
ATOM 772 N N . ARG A 1 95 ? -5.868 -4.156 17.399 1.00 91.81 95 ARG A N 1
ATOM 773 C CA . ARG A 1 95 ? -6.268 -4.355 18.800 1.00 91.81 95 ARG A CA 1
ATOM 774 C C . ARG A 1 95 ? -5.668 -5.635 19.361 1.00 91.81 95 ARG A C 1
ATOM 776 O O . ARG A 1 95 ? -5.652 -6.654 18.681 1.00 91.81 95 ARG A O 1
ATOM 783 N N . TYR A 1 96 ? -5.227 -5.593 20.615 1.00 90.88 96 TYR A N 1
ATOM 784 C CA . TYR A 1 96 ? -4.850 -6.803 21.340 1.00 90.88 96 TYR A CA 1
ATOM 785 C C . TYR A 1 96 ? -6.094 -7.554 21.820 1.00 90.88 96 TYR A C 1
ATOM 787 O O . TYR A 1 96 ? -6.926 -7.001 22.542 1.00 90.88 96 TYR A O 1
ATOM 795 N N . GLU A 1 97 ? -6.192 -8.829 21.462 1.00 90.19 97 GLU A N 1
ATOM 796 C CA . GLU A 1 97 ? -7.171 -9.770 21.996 1.00 90.19 97 GLU A CA 1
ATOM 797 C C . GLU A 1 97 ? -6.444 -10.988 22.564 1.00 90.19 97 GLU A C 1
ATOM 799 O O . GLU A 1 97 ? -5.781 -11.720 21.830 1.00 90.19 97 GLU A O 1
ATOM 804 N N . LYS A 1 98 ? -6.593 -11.224 23.876 1.00 87.00 98 LYS A N 1
ATOM 805 C CA . LYS A 1 98 ? -5.946 -12.345 24.588 1.00 87.00 98 LYS A CA 1
ATOM 806 C C . LYS A 1 98 ? -4.435 -12.409 24.312 1.00 87.00 98 LYS A C 1
ATOM 808 O O . LYS A 1 98 ? -3.928 -13.456 23.931 1.00 87.00 98 LYS A O 1
ATOM 813 N N . ASP A 1 99 ? -3.765 -11.267 24.463 1.00 86.50 99 ASP A N 1
ATOM 814 C CA . ASP A 1 99 ? -2.319 -11.070 24.272 1.00 86.50 99 ASP A CA 1
ATOM 815 C C . ASP A 1 99 ? -1.805 -11.120 22.825 1.00 86.50 99 ASP A C 1
ATOM 817 O O . ASP A 1 99 ? -0.632 -10.844 22.596 1.00 86.50 99 ASP A O 1
ATOM 821 N N . PHE A 1 100 ? -2.666 -11.374 21.836 1.00 88.12 100 PHE A N 1
ATOM 822 C CA . PHE A 1 100 ? -2.284 -11.345 20.423 1.00 88.12 100 PHE A CA 1
ATOM 823 C C . PHE A 1 100 ? -2.803 -10.090 19.739 1.00 88.12 100 PHE A C 1
ATOM 825 O O . PHE A 1 100 ? -3.973 -9.728 19.901 1.00 88.12 100 PHE A O 1
ATOM 832 N N . LEU A 1 101 ? -1.959 -9.448 18.935 1.00 93.38 101 LEU A N 1
ATOM 833 C CA . LEU A 1 101 ? -2.404 -8.360 18.079 1.00 93.38 101 LEU A CA 1
ATOM 834 C C . LEU A 1 101 ? -3.296 -8.913 16.960 1.00 93.38 101 LEU A C 1
ATOM 836 O O . LEU A 1 101 ? -2.986 -9.923 16.333 1.00 93.38 101 LEU A O 1
ATOM 840 N N . LYS A 1 102 ? -4.427 -8.254 16.718 1.00 95.19 102 LYS A N 1
ATOM 841 C CA . LYS A 1 102 ? -5.369 -8.581 15.647 1.00 95.19 102 LYS A CA 1
ATOM 842 C C . LYS A 1 102 ? -5.605 -7.366 14.768 1.00 95.19 102 LYS A C 1
ATOM 844 O O . LYS A 1 102 ? -5.717 -6.244 15.270 1.00 95.19 102 LYS A O 1
ATOM 849 N N . LEU A 1 103 ? -5.738 -7.612 13.468 1.00 96.19 103 LEU A N 1
ATOM 850 C CA . LEU A 1 103 ? -6.274 -6.640 12.524 1.00 96.19 103 LEU A CA 1
ATOM 851 C C . LEU A 1 103 ? -7.799 -6.763 12.530 1.00 96.19 103 LEU A C 1
ATOM 853 O O . LEU A 1 103 ? -8.348 -7.824 12.240 1.00 96.19 103 LEU A O 1
ATOM 857 N N . ILE A 1 104 ? -8.484 -5.673 12.850 1.00 96.00 104 ILE A N 1
ATOM 858 C CA . ILE A 1 104 ? -9.941 -5.578 12.817 1.00 96.00 104 ILE A CA 1
ATOM 859 C C . ILE A 1 104 ? -10.323 -4.722 11.617 1.00 96.00 104 ILE A C 1
ATOM 861 O O . ILE A 1 104 ? -9.876 -3.580 11.523 1.00 96.00 104 ILE A O 1
ATOM 865 N N . VAL A 1 105 ? -11.168 -5.250 10.732 1.00 96.50 105 VAL A N 1
ATOM 866 C CA . VAL A 1 105 ? -11.705 -4.533 9.569 1.00 96.50 105 VAL A CA 1
ATOM 867 C C . VAL A 1 105 ? -13.227 -4.488 9.665 1.00 96.50 105 VAL A C 1
ATOM 869 O O . VAL A 1 105 ? -13.890 -5.522 9.697 1.00 96.50 105 VAL A O 1
ATOM 872 N N . ALA A 1 106 ? -13.780 -3.283 9.717 1.00 94.62 106 ALA A N 1
ATOM 873 C CA . ALA A 1 106 ? -15.207 -3.011 9.715 1.00 94.62 106 ALA A CA 1
ATOM 874 C C . ALA A 1 106 ? -15.668 -2.690 8.287 1.00 94.62 106 ALA A C 1
ATOM 876 O O . ALA A 1 106 ? -15.269 -1.682 7.695 1.00 94.62 106 ALA A O 1
ATOM 877 N N . VAL A 1 107 ? -16.507 -3.566 7.738 1.00 95.06 107 VAL A N 1
ATOM 878 C CA . VAL A 1 107 ? -17.048 -3.472 6.380 1.00 95.06 107 VAL A CA 1
ATOM 879 C C . VAL A 1 107 ? -18.427 -2.818 6.422 1.00 95.06 107 VAL A C 1
ATOM 881 O O . VAL A 1 107 ? -19.296 -3.341 7.119 1.00 95.06 107 VAL A O 1
ATOM 884 N N . PRO A 1 108 ? -18.663 -1.713 5.694 1.00 93.12 108 PRO A N 1
ATOM 885 C CA . PRO A 1 108 ? -19.977 -1.078 5.623 1.00 93.12 108 PRO A CA 1
ATOM 886 C C . PRO A 1 108 ? -21.079 -2.043 5.159 1.00 93.12 108 PRO A C 1
ATOM 888 O O . PRO A 1 108 ? -20.897 -2.792 4.197 1.00 93.12 108 PRO A O 1
ATOM 891 N N . THR A 1 109 ? -22.230 -2.018 5.828 1.00 92.88 109 THR A N 1
ATOM 892 C CA . THR A 1 109 ? -23.441 -2.746 5.416 1.00 92.88 109 THR A CA 1
ATOM 893 C C . THR A 1 109 ? -24.268 -1.920 4.428 1.00 92.88 109 THR A C 1
ATOM 895 O O . THR A 1 109 ? -24.004 -0.746 4.193 1.00 92.88 109 THR A O 1
ATOM 898 N N . GLU A 1 110 ? -25.351 -2.491 3.895 1.00 89.62 110 GLU A N 1
ATOM 899 C CA . GLU A 1 110 ? -26.330 -1.742 3.087 1.00 89.62 110 GLU A CA 1
ATOM 900 C C . GLU A 1 110 ? -27.018 -0.602 3.858 1.00 89.62 110 GLU A C 1
ATOM 902 O O . GLU A 1 110 ? -27.539 0.332 3.252 1.00 89.62 110 GLU A O 1
ATOM 907 N N . LYS A 1 111 ? -27.035 -0.668 5.196 1.00 88.25 111 LYS A N 1
ATOM 908 C CA . LYS A 1 111 ? -27.583 0.396 6.047 1.00 88.25 111 LYS A CA 1
ATOM 909 C C . LYS A 1 111 ? -26.605 1.559 6.221 1.00 88.25 111 LYS A C 1
ATOM 911 O O . LYS A 1 111 ? -27.006 2.604 6.732 1.00 88.25 111 LYS A O 1
ATOM 916 N N . TYR A 1 112 ? -25.342 1.385 5.833 1.00 89.38 112 TYR A N 1
ATOM 917 C CA . TYR A 1 112 ? -24.347 2.439 5.914 1.00 89.38 112 TYR A CA 1
ATOM 918 C C . TYR A 1 112 ? -24.671 3.560 4.925 1.00 89.38 112 TYR A C 1
ATOM 920 O O . TYR A 1 112 ? -24.762 3.353 3.716 1.00 89.38 112 TYR A O 1
ATOM 928 N N . ASN A 1 113 ? -24.808 4.773 5.448 1.00 91.00 113 ASN A N 1
ATOM 929 C CA . ASN A 1 113 ? -24.857 6.002 4.670 1.00 91.00 113 ASN A CA 1
ATOM 930 C C . ASN A 1 113 ? -24.217 7.145 5.473 1.00 91.00 113 ASN A C 1
ATOM 932 O O . ASN A 1 113 ? -23.991 7.024 6.682 1.00 91.00 113 ASN A O 1
ATOM 936 N N . GLU A 1 114 ? -23.899 8.249 4.795 1.00 86.12 114 GLU A N 1
ATOM 937 C CA . GLU A 1 114 ? -23.204 9.387 5.408 1.00 86.12 114 GLU A CA 1
ATOM 938 C C . GLU A 1 114 ? -23.986 9.992 6.583 1.00 86.12 114 GLU A C 1
ATOM 940 O O . GLU A 1 114 ? -23.386 10.350 7.596 1.00 86.12 114 GLU A O 1
ATOM 945 N N . GLU A 1 115 ? -25.318 10.043 6.491 1.00 89.81 115 GLU A N 1
ATOM 946 C CA . GLU A 1 115 ? -26.188 10.572 7.546 1.00 89.81 115 GLU A CA 1
ATOM 947 C C . GLU A 1 115 ? -26.128 9.701 8.808 1.00 89.81 115 GLU A C 1
ATOM 949 O O . GLU A 1 115 ? -25.882 10.200 9.906 1.00 89.81 115 GLU A O 1
ATOM 954 N N . ALA A 1 116 ? -26.273 8.384 8.660 1.00 87.75 116 ALA A N 1
ATOM 955 C CA . ALA A 1 116 ? -26.211 7.431 9.760 1.00 87.75 116 ALA A CA 1
ATOM 956 C C . A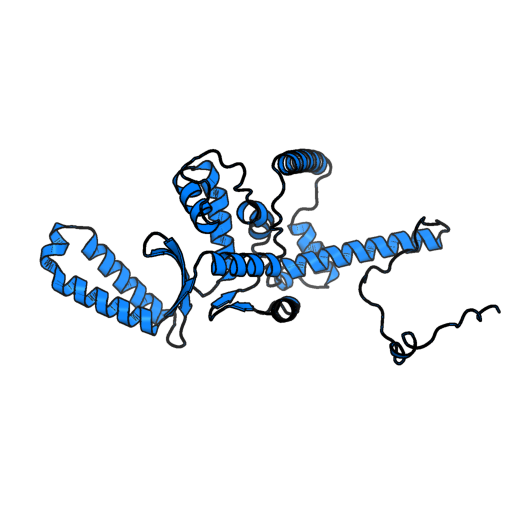LA A 1 116 ? -24.820 7.405 10.408 1.00 87.75 116 ALA A C 1
ATOM 958 O O . ALA A 1 116 ? -24.708 7.321 11.634 1.00 87.75 116 ALA A O 1
ATOM 959 N N . MET A 1 117 ? -23.758 7.549 9.606 1.00 87.44 117 MET A N 1
ATOM 960 C CA . MET A 1 117 ? -22.397 7.675 10.123 1.00 87.44 117 MET A CA 1
ATOM 961 C C . MET A 1 117 ? -22.182 8.999 10.868 1.00 87.44 117 MET A C 1
ATOM 963 O O . MET A 1 117 ? -21.460 9.026 11.865 1.00 87.44 117 MET A O 1
ATOM 967 N N . CYS A 1 118 ? -22.813 10.091 10.429 1.00 87.88 118 CYS A N 1
ATOM 968 C CA . CYS A 1 118 ? -22.786 11.367 11.143 1.00 87.88 118 CYS A CA 1
ATOM 969 C C . CYS A 1 118 ? -23.416 11.225 12.536 1.00 87.88 118 CYS A C 1
ATOM 971 O O . CYS A 1 118 ? -22.764 11.518 13.538 1.00 87.88 118 CYS A O 1
ATOM 973 N N . VAL A 1 119 ? -24.619 10.642 12.613 1.00 91.00 119 VAL A N 1
ATOM 974 C CA . VAL A 1 119 ? -25.312 10.376 13.887 1.00 91.00 119 VAL A CA 1
ATOM 975 C C . VAL A 1 119 ? -24.478 9.469 14.798 1.00 91.00 119 VAL A C 1
ATOM 977 O O . VAL A 1 119 ? -24.382 9.706 16.004 1.00 91.00 119 VAL A O 1
ATOM 980 N N . TYR A 1 120 ? -23.838 8.440 14.235 1.00 89.25 120 TYR A N 1
ATOM 981 C CA . TYR A 1 120 ? -22.931 7.569 14.984 1.00 89.25 120 TYR A CA 1
ATOM 982 C C . TYR A 1 120 ? -21.740 8.347 15.569 1.00 89.25 120 TYR A C 1
ATOM 984 O O . TYR A 1 120 ? -21.438 8.208 16.754 1.00 89.25 120 TYR A O 1
ATOM 992 N N . LYS A 1 121 ? -21.086 9.202 14.769 1.00 89.31 121 LYS A N 1
ATOM 993 C CA . LYS A 1 121 ? -19.950 10.029 15.212 1.00 89.31 121 LYS A CA 1
ATOM 994 C C . LYS A 1 121 ? -20.341 11.022 16.304 1.00 89.31 121 LYS A C 1
ATOM 996 O O . LYS A 1 121 ? -19.589 11.176 17.263 1.00 89.31 121 LYS A O 1
ATOM 1001 N N . GLU A 1 122 ? -21.502 11.662 16.190 1.00 90.31 122 GLU A N 1
ATOM 1002 C CA . GLU A 1 122 ? -22.018 12.579 17.214 1.00 90.31 122 GLU A CA 1
ATOM 1003 C C . GLU A 1 122 ? -22.231 11.859 18.551 1.00 90.31 122 GLU A C 1
ATOM 1005 O O . GLU A 1 122 ? -21.742 12.312 19.589 1.00 90.31 122 GLU A O 1
ATOM 1010 N N . LYS A 1 123 ? -22.878 10.685 18.530 1.00 89.81 123 LYS A N 1
ATOM 1011 C CA . LYS A 1 123 ? -23.044 9.849 19.730 1.00 89.81 123 LYS A CA 1
ATOM 1012 C C . LYS A 1 123 ? -21.708 9.372 20.298 1.00 89.81 123 LYS A C 1
ATOM 1014 O O . LYS A 1 123 ? -21.553 9.329 21.517 1.00 89.81 123 LYS A O 1
ATOM 1019 N N . LEU A 1 124 ? -20.745 9.030 19.442 1.00 87.56 124 LEU A N 1
ATOM 1020 C CA . LEU A 1 124 ? -19.411 8.615 19.872 1.00 87.56 124 LEU A CA 1
ATOM 1021 C C . LEU A 1 124 ? -18.650 9.769 20.542 1.00 87.56 124 LEU A C 1
ATOM 1023 O O . LEU A 1 124 ? -17.992 9.544 21.555 1.00 87.56 124 LEU A O 1
ATOM 1027 N N . SER A 1 125 ? -18.769 10.997 20.024 1.00 87.44 125 SER A N 1
ATOM 1028 C CA . SER A 1 125 ? -18.205 12.196 20.664 1.00 87.44 125 SER A CA 1
ATOM 1029 C C . SER A 1 125 ? -18.797 12.403 22.053 1.00 87.44 125 SER A C 1
ATOM 1031 O O . SER A 1 125 ? -18.050 12.520 23.021 1.00 87.44 125 SER A O 1
ATOM 1033 N N . LEU A 1 126 ? -20.128 12.336 22.170 1.00 87.31 126 LEU A N 1
ATOM 1034 C CA . LEU A 1 126 ? -20.825 12.458 23.451 1.00 87.31 126 LEU A CA 1
ATOM 1035 C C . LEU A 1 126 ? -20.383 11.377 24.450 1.00 87.31 126 LEU A C 1
ATOM 1037 O O . LEU A 1 126 ? -20.139 11.667 25.619 1.00 87.31 126 LEU A O 1
ATOM 1041 N N . TYR A 1 127 ? -20.247 10.129 23.996 1.00 86.00 127 TYR A N 1
ATOM 1042 C CA . TYR A 1 127 ? -19.736 9.038 24.826 1.00 86.00 127 TYR A CA 1
ATOM 1043 C C . TYR A 1 127 ? -18.309 9.317 25.318 1.00 86.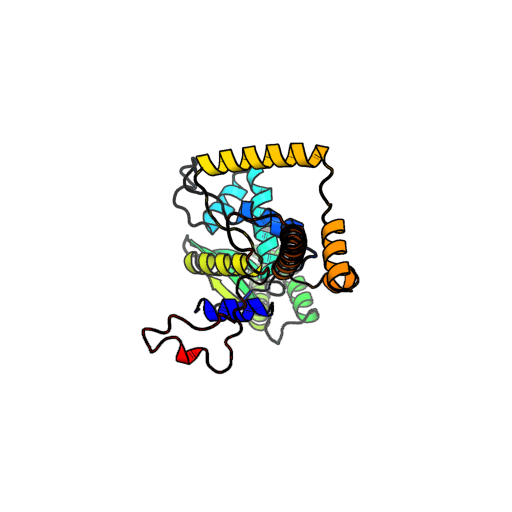00 127 TYR A C 1
ATOM 1045 O O . TYR A 1 127 ? -18.024 9.170 26.507 1.00 86.00 127 TYR A O 1
ATOM 1053 N N . ASN A 1 128 ? -17.418 9.754 24.426 1.00 84.31 128 ASN A N 1
ATOM 1054 C CA . ASN A 1 128 ? -16.042 10.078 24.789 1.00 84.31 128 ASN A CA 1
ATOM 1055 C C . ASN A 1 128 ? -15.997 11.219 25.815 1.00 84.31 128 ASN A C 1
ATOM 1057 O O . ASN A 1 128 ? -15.349 11.073 26.844 1.00 84.31 128 ASN A O 1
ATOM 1061 N N . GLU A 1 129 ? -16.753 12.299 25.612 1.00 85.19 129 GLU A N 1
ATOM 1062 C CA . GLU A 1 129 ? -16.845 13.420 26.559 1.00 85.19 129 GLU A CA 1
ATOM 1063 C C . GLU A 1 129 ? -17.293 12.975 27.961 1.00 85.19 129 GLU A C 1
ATOM 1065 O O . GLU A 1 129 ? -16.707 13.387 28.961 1.00 85.19 129 GLU A O 1
ATOM 1070 N N . LEU A 1 130 ? -18.274 12.070 28.047 1.00 80.69 130 LEU A N 1
ATOM 1071 C CA . LEU A 1 130 ? -18.788 11.548 29.319 1.00 80.69 130 LEU A CA 1
ATOM 1072 C C . LEU A 1 130 ? -17.827 10.588 30.040 1.00 80.69 130 LEU A C 1
ATOM 1074 O O . LEU A 1 130 ? -18.014 10.317 31.226 1.00 80.69 130 LEU A O 1
ATOM 1078 N N . THR A 1 131 ? -16.821 10.049 29.346 1.00 77.06 131 THR A N 1
ATOM 1079 C CA . THR A 1 131 ? -15.896 9.037 29.893 1.00 77.06 131 THR A CA 1
ATOM 1080 C C . THR A 1 131 ? -14.531 9.588 30.302 1.00 77.06 131 THR A C 1
ATOM 1082 O O . THR A 1 131 ? -13.780 8.874 30.966 1.00 77.06 131 THR A O 1
ATOM 1085 N N . VAL A 1 132 ? -14.216 10.837 29.946 1.00 77.06 132 VAL A N 1
ATOM 1086 C CA . VAL A 1 132 ? -12.915 11.476 30.221 1.00 77.06 132 VAL A CA 1
ATOM 1087 C C . VAL A 1 132 ? -12.753 11.898 31.690 1.00 77.06 132 VAL A C 1
ATOM 1089 O O . VAL A 1 132 ? -11.622 12.001 32.158 1.00 77.06 132 VAL A O 1
ATOM 1092 N N . ASP A 1 133 ? -13.844 12.105 32.437 1.00 73.69 133 ASP A N 1
ATOM 1093 C CA . ASP A 1 133 ? -13.796 12.583 33.827 1.00 73.69 133 ASP A CA 1
ATOM 1094 C C . ASP A 1 133 ? -14.353 11.544 34.822 1.00 73.69 133 ASP A C 1
ATOM 1096 O O . ASP A 1 133 ? -15.545 11.217 34.819 1.00 73.69 133 ASP A O 1
ATOM 1100 N N . ASP A 1 134 ? -13.488 11.036 35.707 1.00 66.44 134 ASP A N 1
ATOM 1101 C CA . ASP A 1 134 ? -13.813 9.999 36.699 1.00 66.44 134 ASP A CA 1
ATOM 1102 C C . ASP A 1 134 ? -14.948 10.420 37.653 1.00 66.44 134 ASP A C 1
ATOM 1104 O O . ASP A 1 134 ? -15.714 9.574 38.122 1.00 66.44 134 ASP A O 1
ATOM 1108 N N . PHE A 1 135 ? -15.116 11.726 37.901 1.00 56.69 135 PHE A N 1
ATOM 1109 C CA . PHE A 1 135 ? -16.210 12.254 38.725 1.00 56.69 135 PHE A CA 1
ATOM 1110 C C . PHE A 1 135 ? -17.576 12.193 38.017 1.00 56.69 135 PHE A C 1
ATOM 1112 O O . PHE A 1 135 ? -18.592 11.904 38.653 1.00 56.69 135 PHE A O 1
ATOM 1119 N N . HIS A 1 136 ? -17.609 12.423 36.701 1.00 58.34 136 HIS A N 1
ATOM 1120 C CA . HIS A 1 136 ? -18.826 12.333 35.884 1.00 58.34 136 HIS A CA 1
ATOM 1121 C C . HIS A 1 136 ? -19.224 10.881 35.608 1.00 58.34 136 HIS A C 1
ATOM 1123 O O . HIS A 1 136 ? -20.413 10.564 35.521 1.00 58.34 136 HIS A O 1
ATOM 1129 N N . LYS A 1 137 ? -18.234 9.986 35.544 1.00 60.53 137 LYS A N 1
ATOM 1130 C CA . LYS A 1 137 ? -18.425 8.555 35.312 1.00 60.53 137 LYS A CA 1
ATOM 1131 C C . LYS A 1 137 ? -19.317 7.905 36.370 1.00 60.53 137 LYS A C 1
ATOM 1133 O O . LYS A 1 137 ? -20.234 7.184 36.000 1.00 60.53 137 LYS A O 1
ATOM 1138 N N . ILE A 1 138 ? -19.109 8.224 37.652 1.00 61.44 138 ILE A N 1
ATOM 1139 C CA . ILE A 1 138 ? -19.871 7.656 38.783 1.00 61.44 138 ILE A CA 1
ATOM 1140 C C . ILE A 1 138 ? -21.324 8.160 38.805 1.00 61.44 138 ILE A C 1
ATOM 1142 O O . ILE A 1 138 ? -22.243 7.403 39.110 1.00 61.44 138 ILE A O 1
ATOM 1146 N N . LEU A 1 139 ? -21.555 9.434 38.473 1.00 60.09 139 LEU A N 1
ATOM 1147 C CA . LEU A 1 139 ? -22.899 10.027 38.479 1.00 60.09 139 LEU A CA 1
ATOM 1148 C C . LEU A 1 139 ? -23.760 9.565 37.290 1.00 60.09 139 LEU A C 1
ATOM 1150 O O . LEU A 1 139 ? -24.983 9.517 37.416 1.00 60.09 139 LEU A O 1
ATOM 1154 N N . ASN A 1 140 ? -23.132 9.182 36.172 1.00 73.56 140 ASN A N 1
ATOM 1155 C CA . ASN A 1 140 ? -23.809 8.888 34.906 1.00 73.56 140 ASN A CA 1
ATOM 1156 C C . ASN A 1 140 ? -23.620 7.444 34.400 1.00 73.56 140 ASN A C 1
ATOM 1158 O O . ASN A 1 140 ? -23.890 7.182 33.228 1.00 73.56 140 ASN A O 1
ATOM 1162 N N . GLU A 1 141 ? -23.209 6.483 35.238 1.00 80.38 141 GLU A N 1
ATOM 1163 C CA . GLU A 1 141 ? -22.924 5.095 34.809 1.00 80.38 141 GLU A CA 1
ATOM 1164 C C . GLU A 1 141 ? -24.061 4.453 33.997 1.00 80.38 141 GLU A C 1
ATOM 1166 O O . GLU A 1 141 ? -23.818 3.768 32.999 1.00 80.38 141 GLU A O 1
ATOM 1171 N N . ILE A 1 142 ? -25.315 4.705 34.391 1.00 80.75 142 ILE A N 1
ATOM 1172 C CA . ILE A 1 142 ? -26.501 4.192 33.691 1.00 80.75 142 ILE A CA 1
ATOM 1173 C C . ILE A 1 142 ? -26.615 4.811 32.292 1.00 80.75 142 ILE A C 1
ATOM 1175 O O . ILE A 1 142 ? -26.832 4.089 31.321 1.00 80.75 142 ILE A O 1
ATOM 1179 N N . GLN A 1 143 ? -26.433 6.129 32.173 1.00 83.50 143 GLN A N 1
ATOM 1180 C CA . GLN A 1 143 ? -26.503 6.838 30.891 1.00 83.50 143 GLN A CA 1
ATOM 1181 C C . GLN A 1 143 ? -25.358 6.427 29.960 1.00 83.50 143 GLN A C 1
ATOM 1183 O O . GLN A 1 143 ? -25.591 6.156 28.786 1.00 83.50 143 GLN A O 1
ATOM 1188 N N . ILE A 1 144 ? -24.136 6.302 30.486 1.00 84.50 144 ILE A N 1
ATOM 1189 C CA . ILE A 1 144 ? -22.966 5.833 29.729 1.00 84.50 144 ILE A CA 1
ATOM 1190 C C . ILE A 1 144 ? -23.212 4.417 29.199 1.00 84.50 144 ILE A C 1
ATOM 1192 O O . ILE A 1 144 ? -22.935 4.133 28.035 1.00 84.50 144 ILE A O 1
ATOM 1196 N N . SER A 1 145 ? -23.781 3.536 30.027 1.00 86.12 145 SER A N 1
ATOM 1197 C CA . SER A 1 145 ? -24.107 2.162 29.629 1.00 86.12 145 SER A CA 1
ATOM 1198 C C . SER A 1 145 ? -25.181 2.109 28.538 1.00 86.12 145 SER A C 1
ATOM 1200 O O . SER A 1 145 ? -25.067 1.307 27.614 1.00 86.12 145 SER A O 1
ATOM 1202 N N . GLN A 1 146 ? -26.195 2.978 28.608 1.00 87.81 146 GLN A N 1
ATOM 1203 C CA . GLN A 1 146 ? -27.231 3.098 27.576 1.00 87.81 146 GLN A CA 1
ATOM 1204 C C . GLN A 1 146 ? -26.657 3.606 26.251 1.00 87.81 146 GLN A C 1
ATOM 1206 O O . GLN A 1 146 ? -26.850 2.963 25.223 1.00 87.81 146 GLN A O 1
ATOM 1211 N N . ILE A 1 147 ? -25.891 4.703 26.278 1.00 87.31 147 ILE A N 1
ATOM 1212 C CA . ILE A 1 147 ? -25.249 5.267 25.080 1.00 87.31 147 ILE A CA 1
ATOM 1213 C C . ILE A 1 147 ? -24.308 4.241 24.448 1.00 87.31 147 ILE A C 1
ATOM 1215 O O . ILE A 1 147 ? -24.294 4.089 23.230 1.00 87.31 147 ILE A O 1
ATOM 1219 N N . LYS A 1 148 ? -23.555 3.496 25.264 1.00 89.19 148 LYS A N 1
ATOM 1220 C CA . LYS A 1 148 ? -22.686 2.425 24.776 1.00 89.19 148 LYS A CA 1
ATOM 1221 C C . LYS A 1 148 ? -23.476 1.312 24.089 1.00 89.19 148 LYS A C 1
ATOM 1223 O O . LYS A 1 148 ? -23.110 0.918 22.992 1.00 89.19 148 LYS A O 1
ATOM 1228 N N . ALA A 1 149 ? -24.562 0.835 24.697 1.00 89.75 149 ALA A N 1
ATOM 1229 C CA . ALA A 1 149 ? -25.402 -0.199 24.093 1.00 89.75 149 ALA A CA 1
ATOM 1230 C C . ALA A 1 149 ? -26.033 0.270 22.770 1.00 89.75 149 ALA A C 1
ATOM 1232 O O . ALA A 1 149 ? -26.120 -0.503 21.817 1.00 89.75 149 ALA A O 1
ATOM 1233 N N . GLU A 1 150 ? -26.438 1.540 22.690 1.00 90.75 150 GLU A N 1
ATOM 1234 C CA . GLU A 1 150 ? -26.912 2.147 21.445 1.00 90.75 150 GLU A CA 1
ATOM 1235 C C . GLU A 1 150 ? -25.803 2.234 20.392 1.00 90.75 150 GLU A C 1
ATOM 1237 O O . GLU A 1 150 ? -26.039 1.866 19.245 1.00 90.75 150 GLU A O 1
ATOM 1242 N N . LEU A 1 151 ? -24.596 2.668 20.769 1.00 88.62 151 LEU A N 1
ATOM 1243 C CA . LEU A 1 151 ? -23.433 2.697 19.878 1.00 88.62 151 LEU A CA 1
ATOM 1244 C C . LEU A 1 151 ? -23.080 1.300 19.367 1.00 88.62 151 LEU A C 1
ATOM 1246 O O . LEU A 1 151 ? -22.864 1.144 18.171 1.00 88.62 151 LEU A O 1
ATOM 1250 N N . ASP A 1 152 ? -23.079 0.289 20.235 1.00 88.94 152 ASP A N 1
ATOM 1251 C CA . ASP A 1 152 ? -22.818 -1.101 19.860 1.00 88.94 152 ASP A CA 1
ATOM 1252 C C . ASP A 1 152 ? -23.903 -1.618 18.898 1.00 88.94 152 ASP A C 1
ATOM 1254 O O . ASP A 1 152 ? -23.598 -2.252 17.887 1.00 88.94 152 ASP A O 1
ATOM 1258 N N . SER A 1 153 ? -25.177 -1.305 19.161 1.00 91.19 153 SER A N 1
ATOM 1259 C CA . SER A 1 153 ? -26.282 -1.651 18.260 1.00 91.19 153 SER A CA 1
ATOM 1260 C C . SER A 1 153 ? -26.141 -0.968 16.899 1.00 91.19 153 SER A C 1
ATOM 1262 O O . SER A 1 153 ? -26.297 -1.623 15.871 1.00 91.19 153 SER A O 1
ATOM 1264 N N . MET A 1 154 ? -25.826 0.330 16.880 1.00 90.00 154 MET A N 1
ATOM 1265 C CA . MET A 1 154 ? -25.614 1.088 15.647 1.00 90.00 154 MET A CA 1
ATOM 1266 C C . MET A 1 154 ? -24.403 0.570 14.875 1.00 90.00 154 MET A C 1
ATOM 1268 O O . MET A 1 154 ? -24.483 0.407 13.663 1.00 90.00 154 MET A O 1
ATOM 1272 N N . ALA A 1 155 ? -23.298 0.272 15.557 1.00 88.38 155 ALA A N 1
ATOM 1273 C CA . ALA A 1 155 ? -22.100 -0.273 14.934 1.00 88.38 155 ALA A CA 1
ATOM 1274 C C . ALA A 1 155 ? -22.384 -1.625 14.266 1.00 88.38 155 ALA A C 1
ATOM 1276 O O . ALA A 1 155 ? -21.973 -1.823 13.128 1.00 88.38 155 ALA A O 1
ATOM 1277 N N . ASN A 1 156 ? -23.138 -2.513 14.924 1.00 90.19 156 ASN A N 1
ATOM 1278 C CA . ASN A 1 156 ? -23.539 -3.806 14.356 1.00 90.19 156 ASN A CA 1
ATOM 1279 C C . ASN A 1 156 ? -24.492 -3.669 13.159 1.00 90.19 156 ASN A C 1
ATOM 1281 O O . ASN A 1 156 ? -24.478 -4.505 12.258 1.00 90.19 156 ASN A O 1
ATOM 1285 N N . ASP A 1 157 ? -25.332 -2.633 13.144 1.00 91.31 157 ASP A N 1
ATOM 1286 C CA . ASP A 1 157 ? -26.206 -2.348 12.007 1.00 91.31 157 ASP A CA 1
ATOM 1287 C C . ASP A 1 157 ? -25.442 -1.747 10.823 1.00 91.31 157 ASP A C 1
ATOM 1289 O O . ASP A 1 157 ? -25.762 -2.050 9.672 1.00 91.31 157 ASP A O 1
ATOM 1293 N N . LEU A 1 158 ? -24.451 -0.894 11.093 1.00 90.94 158 LEU A N 1
ATOM 1294 C CA . LEU A 1 158 ? -23.687 -0.161 10.083 1.00 90.94 158 LEU A CA 1
ATOM 1295 C C . LEU A 1 158 ? -22.513 -0.958 9.516 1.00 90.94 158 LEU A C 1
ATOM 1297 O O . LEU A 1 158 ? -22.121 -0.714 8.376 1.00 90.94 158 LEU A O 1
ATOM 1301 N N . PHE A 1 159 ? -21.951 -1.888 10.288 1.00 93.88 159 PHE A N 1
ATOM 1302 C CA . PHE A 1 159 ? -20.725 -2.584 9.927 1.00 93.88 159 PHE A CA 1
ATOM 1303 C C . PHE A 1 159 ? -20.781 -4.081 10.221 1.00 93.88 159 PHE A C 1
ATOM 1305 O O . PHE A 1 159 ? -21.245 -4.522 11.270 1.00 93.88 159 PHE A O 1
ATOM 1312 N N . VAL A 1 160 ? -20.196 -4.865 9.319 1.00 94.38 160 VAL A N 1
ATOM 1313 C CA . VAL A 1 160 ? -19.781 -6.242 9.590 1.00 94.38 160 VAL A CA 1
ATOM 1314 C C . VAL A 1 160 ? -18.314 -6.217 9.994 1.00 94.38 160 VAL A C 1
ATOM 1316 O O . VAL A 1 160 ? -17.457 -5.779 9.227 1.00 94.38 160 VAL A O 1
ATOM 1319 N N . VAL A 1 161 ? -18.018 -6.664 11.211 1.00 94.00 161 VAL A N 1
ATOM 1320 C CA . VAL A 1 161 ? -16.654 -6.660 11.746 1.00 94.00 161 VAL A CA 1
ATOM 1321 C C . VAL A 1 161 ? -15.979 -7.999 11.472 1.00 94.00 161 VAL A C 1
ATOM 1323 O O . VAL A 1 161 ? -16.476 -9.053 11.867 1.00 94.00 161 VAL A O 1
ATOM 1326 N N . HIS A 1 162 ? -14.823 -7.944 10.820 1.00 95.75 162 HIS A N 1
ATOM 1327 C CA . HIS A 1 162 ? -13.946 -9.078 10.568 1.00 95.75 162 HIS A CA 1
ATOM 1328 C C . HIS A 1 162 ? -12.668 -8.936 11.396 1.00 95.75 162 HIS A C 1
ATOM 1330 O O . HIS A 1 162 ? -12.051 -7.871 11.411 1.00 95.75 162 HIS A O 1
ATOM 1336 N N . THR A 1 163 ? -12.256 -10.018 12.055 1.00 96.00 163 THR A N 1
ATOM 1337 C CA . THR A 1 163 ? -11.023 -10.072 12.852 1.00 96.00 163 THR A CA 1
ATOM 1338 C C . THR A 1 163 ? -10.044 -11.038 12.203 1.00 96.00 163 THR A C 1
ATOM 1340 O O . THR A 1 163 ? -10.397 -12.181 11.912 1.00 96.00 163 THR A O 1
ATOM 1343 N N . PHE A 1 164 ? -8.812 -10.583 12.007 1.00 96.06 164 PHE A N 1
ATOM 1344 C CA . PHE A 1 164 ? -7.738 -11.311 11.343 1.00 96.06 164 PHE A CA 1
ATOM 1345 C C . PHE A 1 164 ? -6.550 -11.490 12.285 1.00 96.06 164 PHE A C 1
ATOM 1347 O O . PHE A 1 164 ? -6.204 -10.592 13.059 1.00 96.06 164 PHE A O 1
ATOM 1354 N N . ASP A 1 165 ? -5.947 -12.674 12.232 1.00 95.38 165 ASP A N 1
ATOM 1355 C CA . ASP A 1 165 ? -4.700 -12.984 12.925 1.00 95.38 165 ASP A CA 1
ATOM 1356 C C . ASP A 1 165 ? -3.469 -12.682 12.057 1.00 95.38 165 ASP A C 1
ATOM 1358 O O . ASP A 1 165 ? -3.589 -12.152 10.953 1.00 95.38 165 ASP A O 1
ATOM 1362 N N . ASP A 1 166 ? -2.278 -13.008 12.562 1.00 92.88 166 ASP A N 1
ATOM 1363 C CA . ASP A 1 166 ? -1.021 -12.728 11.865 1.00 92.88 166 ASP A CA 1
ATOM 1364 C C . ASP A 1 166 ? -0.889 -13.486 10.537 1.00 92.88 166 ASP A C 1
ATOM 1366 O O . ASP A 1 166 ? -0.375 -12.940 9.565 1.00 92.88 166 ASP A O 1
ATOM 1370 N N . ASN A 1 167 ? -1.389 -14.724 10.458 1.00 93.81 167 ASN A N 1
ATOM 1371 C CA . ASN A 1 167 ? -1.335 -15.501 9.217 1.00 93.81 167 ASN A CA 1
ATOM 1372 C C . ASN A 1 167 ? -2.252 -14.889 8.157 1.00 93.81 167 ASN A C 1
ATOM 1374 O O . ASN A 1 167 ? -1.880 -14.780 6.990 1.00 93.81 167 ASN A O 1
ATOM 1378 N N . ASP A 1 168 ? -3.447 -14.470 8.569 1.00 95.31 168 ASP A N 1
ATOM 1379 C CA . ASP A 1 168 ? -4.367 -13.756 7.696 1.00 95.31 168 ASP A CA 1
ATOM 1380 C C . ASP A 1 168 ? -3.808 -12.414 7.246 1.00 95.31 168 ASP A C 1
ATOM 1382 O O . ASP A 1 168 ? -3.968 -12.039 6.084 1.00 95.31 168 ASP A O 1
ATOM 1386 N N . PHE A 1 169 ? -3.128 -11.713 8.148 1.00 95.19 169 PHE A N 1
ATOM 1387 C CA . PHE A 1 169 ? -2.464 -10.464 7.834 1.00 95.19 169 PHE A CA 1
ATOM 1388 C C . PHE A 1 169 ? -1.372 -10.646 6.767 1.00 95.19 169 PHE A C 1
ATOM 1390 O O . PHE A 1 169 ? -1.337 -9.870 5.813 1.00 95.19 169 PHE A O 1
ATOM 1397 N N . GLU A 1 170 ? -0.531 -11.680 6.859 1.00 93.75 170 GLU A N 1
ATOM 1398 C CA . GLU A 1 170 ? 0.494 -11.958 5.840 1.00 93.75 170 GLU A CA 1
ATOM 1399 C C . GLU A 1 170 ? -0.108 -12.227 4.453 1.00 93.75 170 GLU A C 1
ATOM 1401 O O . GLU A 1 170 ? 0.425 -11.784 3.435 1.00 93.75 170 GLU A O 1
ATOM 1406 N N . GLU A 1 171 ? -1.251 -12.907 4.378 1.00 94.81 171 GLU A N 1
ATOM 1407 C CA . GLU A 1 171 ? -1.942 -13.120 3.103 1.00 94.81 171 GLU A CA 1
ATOM 1408 C C . GLU A 1 171 ? -2.549 -11.819 2.555 1.00 94.81 171 GLU A C 1
ATOM 1410 O O . GLU A 1 171 ? -2.399 -11.517 1.369 1.00 94.81 171 GLU A O 1
ATOM 1415 N N . ILE A 1 172 ? -3.167 -10.999 3.412 1.00 95.88 172 ILE A N 1
ATOM 1416 C CA . ILE A 1 172 ? -3.660 -9.662 3.040 1.00 95.88 172 ILE A CA 1
ATOM 1417 C C . ILE A 1 172 ? -2.508 -8.797 2.517 1.00 95.88 172 ILE A C 1
ATOM 1419 O O . ILE A 1 172 ? -2.633 -8.169 1.464 1.00 95.88 172 ILE A O 1
ATOM 1423 N N . LYS A 1 173 ? -1.371 -8.803 3.215 1.00 95.19 173 LYS A N 1
ATOM 1424 C CA . LYS A 1 173 ? -0.148 -8.090 2.843 1.00 95.19 173 LYS A CA 1
ATOM 1425 C C . LYS A 1 173 ? 0.324 -8.491 1.445 1.00 95.19 173 LYS A C 1
ATOM 1427 O O . LYS A 1 173 ? 0.540 -7.611 0.613 1.00 95.19 173 LYS A O 1
ATOM 1432 N N . LYS A 1 174 ? 0.415 -9.793 1.154 1.00 94.31 174 LYS A N 1
ATOM 1433 C CA . LYS A 1 174 ? 0.789 -10.299 -0.180 1.00 94.31 174 LYS A CA 1
ATOM 1434 C C . LYS A 1 174 ? -0.183 -9.844 -1.264 1.00 94.31 174 LYS A C 1
ATOM 1436 O O . LYS A 1 174 ? 0.251 -9.440 -2.340 1.00 94.31 174 LYS A O 1
ATOM 1441 N N . ILE A 1 175 ? -1.491 -9.875 -0.990 1.00 95.31 175 ILE A N 1
ATOM 1442 C CA . ILE A 1 175 ? -2.510 -9.399 -1.940 1.00 95.31 175 ILE A CA 1
ATOM 1443 C C . ILE A 1 175 ? -2.311 -7.906 -2.227 1.00 95.31 175 ILE A C 1
ATOM 1445 O O . ILE A 1 175 ? -2.301 -7.507 -3.391 1.00 95.31 175 ILE A O 1
ATOM 1449 N N . ILE A 1 176 ? -2.112 -7.090 -1.189 1.00 96.38 176 ILE A N 1
ATOM 1450 C CA . ILE A 1 176 ? -1.851 -5.651 -1.330 1.00 96.38 176 ILE A CA 1
ATOM 1451 C C . ILE A 1 176 ? -0.592 -5.409 -2.160 1.00 96.38 176 ILE A C 1
ATOM 1453 O O . ILE A 1 176 ? -0.625 -4.586 -3.077 1.00 96.38 176 ILE A O 1
ATOM 1457 N N . CYS A 1 177 ? 0.493 -6.133 -1.880 1.00 94.44 177 CYS A N 1
ATOM 1458 C CA . CYS A 1 177 ? 1.746 -5.968 -2.610 1.00 94.44 177 CYS A CA 1
ATOM 1459 C C . CYS A 1 177 ? 1.583 -6.337 -4.086 1.00 94.44 177 CYS A C 1
ATOM 1461 O O . CYS A 1 177 ? 1.943 -5.559 -4.968 1.00 94.44 177 CYS A O 1
ATOM 1463 N N . TYR A 1 178 ? 0.919 -7.460 -4.361 1.00 92.94 178 TYR A N 1
ATOM 1464 C CA . TYR A 1 178 ? 0.647 -7.922 -5.717 1.00 92.94 178 TYR A CA 1
ATOM 1465 C C . TYR A 1 178 ? -0.238 -6.959 -6.526 1.00 92.94 178 TYR A C 1
ATOM 1467 O O . TYR A 1 178 ? 0.044 -6.679 -7.693 1.00 92.94 178 TYR A O 1
ATOM 1475 N N . LEU A 1 179 ? -1.313 -6.434 -5.929 1.00 93.56 179 LEU A N 1
ATOM 1476 C CA . LEU A 1 179 ? -2.239 -5.525 -6.617 1.00 93.56 179 LEU A CA 1
ATOM 1477 C C . LEU A 1 179 ? -1.610 -4.174 -6.970 1.00 93.56 179 LEU A C 1
ATOM 1479 O O . LEU A 1 179 ? -2.063 -3.520 -7.913 1.00 93.56 179 LEU A O 1
ATOM 1483 N N . ASN A 1 180 ? -0.581 -3.770 -6.227 1.00 94.06 180 ASN A N 1
ATOM 1484 C CA . ASN A 1 180 ? 0.016 -2.441 -6.308 1.00 94.06 180 ASN A CA 1
ATOM 1485 C C . ASN A 1 180 ? 1.459 -2.433 -6.827 1.00 94.06 180 ASN A C 1
ATOM 1487 O O . ASN A 1 180 ? 2.051 -1.360 -6.885 1.00 94.06 180 ASN A O 1
ATOM 1491 N N . ASP A 1 181 ? 1.994 -3.592 -7.222 1.00 92.12 181 ASP A N 1
ATOM 1492 C CA . ASP A 1 181 ? 3.385 -3.753 -7.667 1.00 92.12 181 ASP A CA 1
ATOM 1493 C C . ASP A 1 181 ? 4.402 -3.247 -6.626 1.00 92.12 181 ASP A C 1
ATOM 1495 O O . ASP A 1 181 ? 5.352 -2.523 -6.929 1.00 92.12 181 ASP A O 1
ATOM 1499 N N . ILE A 1 182 ? 4.148 -3.581 -5.357 1.00 92.88 182 ILE A N 1
ATOM 1500 C CA . ILE A 1 182 ? 5.063 -3.295 -4.250 1.00 92.88 182 ILE A CA 1
ATOM 1501 C C . ILE A 1 182 ? 5.988 -4.499 -4.103 1.00 92.88 182 ILE A C 1
ATOM 1503 O O . ILE A 1 182 ? 5.516 -5.617 -3.910 1.00 92.88 182 ILE A O 1
ATOM 1507 N N . ASP A 1 183 ? 7.296 -4.258 -4.169 1.00 88.88 183 ASP A N 1
ATOM 1508 C CA . ASP A 1 183 ? 8.296 -5.275 -3.851 1.00 88.88 183 ASP A CA 1
ATOM 1509 C C . ASP A 1 183 ? 8.294 -5.540 -2.339 1.00 88.88 183 ASP A C 1
ATOM 1511 O O . ASP A 1 183 ? 8.622 -4.652 -1.546 1.00 88.88 183 ASP A O 1
ATOM 1515 N N . ASP A 1 184 ? 7.891 -6.748 -1.949 1.00 87.81 184 ASP A N 1
ATOM 1516 C CA . ASP A 1 184 ? 7.911 -7.253 -0.575 1.00 87.81 184 ASP A CA 1
ATOM 1517 C C . ASP A 1 184 ? 9.099 -8.197 -0.312 1.00 87.81 184 ASP A C 1
ATOM 1519 O O . ASP A 1 184 ? 9.168 -8.837 0.740 1.00 87.81 184 ASP A O 1
ATOM 1523 N N . THR A 1 185 ? 10.055 -8.271 -1.247 1.00 86.06 185 THR A N 1
ATOM 1524 C CA . THR A 1 185 ? 11.247 -9.114 -1.122 1.00 86.06 185 THR A CA 1
ATOM 1525 C C . THR A 1 185 ? 12.129 -8.638 0.025 1.00 86.06 185 THR A C 1
ATOM 1527 O O . THR A 1 185 ? 12.680 -7.540 -0.003 1.00 86.06 185 THR A O 1
ATOM 1530 N N . ILE A 1 186 ? 12.325 -9.508 1.014 1.00 83.06 186 ILE A N 1
ATOM 1531 C CA . ILE A 1 186 ? 13.265 -9.275 2.110 1.00 83.06 186 ILE A CA 1
ATOM 1532 C C . ILE A 1 186 ? 14.668 -9.644 1.626 1.00 83.06 186 ILE A C 1
ATOM 1534 O O . ILE A 1 186 ? 14.911 -10.776 1.196 1.00 83.06 186 ILE A O 1
ATOM 1538 N N . TYR A 1 187 ? 15.595 -8.695 1.710 1.00 77.94 187 TYR A N 1
ATOM 1539 C CA . TYR A 1 187 ? 16.993 -8.909 1.355 1.00 77.94 187 TYR A CA 1
ATOM 1540 C C . TYR A 1 187 ? 17.838 -9.095 2.623 1.00 77.94 187 TYR A C 1
ATOM 1542 O O . TYR A 1 187 ? 17.536 -8.567 3.690 1.00 77.94 187 TYR A O 1
ATOM 1550 N N . ASP A 1 188 ? 18.936 -9.844 2.510 1.00 80.00 188 ASP A N 1
ATOM 1551 C CA . ASP A 1 188 ? 19.941 -9.925 3.577 1.00 80.00 188 ASP A CA 1
ATOM 1552 C C . ASP A 1 188 ? 20.543 -8.536 3.846 1.00 80.00 188 ASP A C 1
ATOM 1554 O O . ASP A 1 188 ? 20.815 -7.794 2.898 1.00 80.00 188 ASP A O 1
ATOM 1558 N N . THR A 1 189 ? 20.879 -8.217 5.100 1.00 77.12 189 THR A N 1
ATOM 1559 C CA . THR A 1 189 ? 21.431 -6.909 5.527 1.00 77.12 189 THR A CA 1
ATOM 1560 C C . THR A 1 189 ? 22.585 -6.432 4.655 1.00 77.12 189 THR A C 1
ATOM 1562 O O . THR A 1 189 ? 22.737 -5.247 4.348 1.00 77.12 189 THR A O 1
ATOM 1565 N N . LYS A 1 190 ? 23.455 -7.370 4.262 1.00 80.44 190 LYS A N 1
ATOM 1566 C CA . LYS A 1 190 ? 24.619 -7.076 3.425 1.00 80.44 190 LYS A CA 1
ATOM 1567 C C . LYS A 1 190 ? 24.195 -6.602 2.035 1.00 80.44 190 LYS A C 1
ATOM 1569 O O . LYS A 1 190 ? 24.763 -5.634 1.530 1.00 80.44 190 LYS A O 1
ATOM 1574 N N . TRP A 1 191 ? 23.211 -7.273 1.442 1.00 77.44 191 TRP A N 1
ATOM 1575 C CA . TRP A 1 191 ? 22.650 -6.908 0.146 1.00 77.44 191 TRP A CA 1
ATOM 1576 C C . TRP A 1 191 ? 21.830 -5.626 0.239 1.00 77.44 191 TRP A C 1
ATOM 1578 O O . TRP A 1 191 ? 21.991 -4.770 -0.622 1.00 77.44 191 TRP A O 1
ATOM 1588 N N . GLU A 1 192 ? 21.047 -5.425 1.300 1.00 76.56 192 GLU A N 1
ATOM 1589 C CA . GLU A 1 192 ? 20.340 -4.160 1.541 1.00 76.56 192 GLU A CA 1
ATOM 1590 C C . GLU A 1 192 ? 21.306 -2.976 1.613 1.00 76.56 192 GLU A C 1
ATOM 1592 O O . GLU A 1 192 ? 21.099 -1.951 0.962 1.00 76.56 192 GLU A O 1
ATOM 1597 N N . ALA A 1 193 ? 22.411 -3.122 2.348 1.00 78.00 193 ALA A N 1
ATOM 1598 C CA . ALA A 1 193 ? 23.434 -2.089 2.437 1.00 78.00 193 ALA A CA 1
ATOM 1599 C C . ALA A 1 193 ? 24.092 -1.801 1.074 1.00 78.00 193 ALA A C 1
ATOM 1601 O O . ALA A 1 193 ? 24.433 -0.653 0.777 1.00 78.00 193 ALA A O 1
ATOM 1602 N N . GLU A 1 194 ? 24.284 -2.822 0.237 1.00 77.62 194 GLU A N 1
ATOM 1603 C CA . GLU A 1 194 ? 24.847 -2.686 -1.110 1.00 77.62 194 GLU A CA 1
ATOM 1604 C C . GLU A 1 194 ? 23.857 -2.058 -2.104 1.00 77.62 194 GLU A C 1
ATOM 1606 O O . GLU A 1 194 ? 24.228 -1.154 -2.860 1.00 77.62 194 GLU A O 1
ATOM 1611 N N . LEU A 1 195 ? 22.584 -2.451 -2.046 1.00 78.44 195 LEU A N 1
ATOM 1612 C CA . LEU A 1 195 ? 21.492 -1.862 -2.818 1.00 78.44 195 LEU A CA 1
ATOM 1613 C C . LEU A 1 195 ? 21.273 -0.401 -2.432 1.00 78.44 195 LEU A C 1
ATOM 1615 O O . LEU A 1 195 ? 21.160 0.448 -3.312 1.00 78.44 195 LEU A O 1
ATOM 1619 N N . LYS A 1 196 ? 21.311 -0.073 -1.136 1.00 79.00 196 LYS A N 1
ATOM 1620 C CA . LYS A 1 196 ? 21.212 1.307 -0.647 1.00 79.00 196 LYS A CA 1
ATOM 1621 C C . LYS A 1 196 ? 22.366 2.165 -1.155 1.00 79.00 196 LYS A C 1
ATOM 1623 O O . LYS A 1 196 ? 22.131 3.240 -1.695 1.00 79.00 196 LYS A O 1
ATOM 1628 N N . LYS A 1 197 ? 23.607 1.668 -1.081 1.00 79.06 197 LYS A N 1
ATOM 1629 C CA . LYS A 1 197 ? 24.773 2.366 -1.655 1.00 79.06 197 LYS A CA 1
ATOM 1630 C C . LYS A 1 197 ? 24.622 2.581 -3.157 1.00 79.06 197 LYS A C 1
ATOM 1632 O O . LYS A 1 197 ? 24.910 3.669 -3.649 1.00 79.06 197 LYS A O 1
ATOM 1637 N N . THR A 1 198 ? 24.173 1.558 -3.879 1.00 75.12 198 THR A N 1
ATOM 1638 C CA . THR A 1 198 ? 23.929 1.640 -5.323 1.00 75.12 198 THR A CA 1
ATOM 1639 C C . THR A 1 198 ? 22.844 2.667 -5.638 1.00 75.12 198 THR A C 1
ATOM 1641 O O . THR A 1 198 ? 23.037 3.504 -6.516 1.00 75.12 198 THR A O 1
ATOM 1644 N N . SER A 1 199 ? 21.752 2.665 -4.874 1.00 75.19 199 SER A N 1
ATOM 1645 C CA . SER A 1 199 ? 20.660 3.634 -4.971 1.00 75.19 199 SER A CA 1
ATOM 1646 C C . SER A 1 199 ? 21.143 5.062 -4.707 1.00 75.19 199 SER A C 1
ATOM 1648 O O . SER A 1 199 ? 20.875 5.955 -5.504 1.00 75.19 199 SER A O 1
ATOM 1650 N N . ASP A 1 200 ? 21.961 5.284 -3.675 1.00 79.00 200 ASP A N 1
ATOM 1651 C CA . ASP A 1 200 ? 22.544 6.597 -3.375 1.00 79.00 200 ASP A CA 1
ATOM 1652 C C . ASP A 1 200 ? 23.479 7.087 -4.492 1.00 79.00 200 ASP A C 1
ATOM 1654 O O . ASP A 1 200 ? 23.519 8.279 -4.812 1.00 79.00 200 ASP A O 1
ATOM 1658 N N . ILE A 1 201 ? 24.247 6.177 -5.100 1.00 79.50 201 ILE A N 1
ATOM 1659 C CA . ILE A 1 201 ? 25.095 6.477 -6.260 1.00 79.50 201 ILE A CA 1
ATOM 1660 C C . ILE A 1 201 ? 24.225 6.838 -7.465 1.00 79.50 201 ILE A C 1
ATOM 1662 O O . ILE A 1 201 ? 24.471 7.865 -8.098 1.00 79.50 201 ILE A O 1
ATOM 1666 N N . MET A 1 202 ? 23.185 6.054 -7.756 1.00 72.38 202 MET A N 1
ATOM 1667 C CA . MET A 1 202 ? 22.236 6.350 -8.830 1.00 72.38 202 MET A CA 1
ATOM 1668 C C . MET A 1 202 ? 21.522 7.678 -8.593 1.00 72.38 202 MET A C 1
ATOM 1670 O O . MET A 1 202 ? 21.420 8.476 -9.514 1.00 72.38 202 MET A O 1
ATOM 1674 N N . ALA A 1 203 ? 21.110 7.984 -7.364 1.00 76.00 203 ALA A N 1
ATOM 1675 C CA . ALA A 1 203 ? 20.503 9.262 -7.013 1.00 76.00 203 ALA A CA 1
ATOM 1676 C C . ALA A 1 203 ? 21.467 10.433 -7.262 1.00 76.00 203 ALA A C 1
ATOM 1678 O O . ALA A 1 203 ? 21.049 11.479 -7.758 1.00 76.00 203 ALA A O 1
ATOM 1679 N N . LYS A 1 204 ? 22.765 10.268 -6.975 1.00 79.75 204 LYS A N 1
ATOM 1680 C CA . LYS A 1 204 ? 23.796 11.274 -7.290 1.00 79.75 204 LYS A CA 1
ATOM 1681 C C . LYS A 1 204 ? 24.002 11.446 -8.796 1.00 79.75 204 LYS A C 1
ATOM 1683 O O . LYS A 1 204 ? 24.086 12.583 -9.251 1.00 79.75 204 LYS A O 1
ATOM 1688 N N . ILE A 1 205 ? 24.056 10.349 -9.554 1.00 75.19 205 ILE A N 1
ATOM 1689 C CA . ILE A 1 205 ? 24.158 10.372 -11.023 1.00 75.19 205 ILE A CA 1
ATOM 1690 C C . ILE A 1 205 ? 22.914 11.034 -11.626 1.00 75.19 205 ILE A C 1
ATOM 1692 O O . ILE A 1 205 ? 23.017 11.905 -12.483 1.00 75.19 205 ILE A O 1
ATOM 1696 N N . ASN A 1 206 ? 21.732 10.692 -11.122 1.00 70.25 206 ASN A N 1
ATOM 1697 C CA . ASN A 1 206 ? 20.470 11.264 -11.561 1.00 70.25 206 ASN A CA 1
ATOM 1698 C C . ASN A 1 206 ? 20.427 12.767 -11.265 1.00 70.25 206 ASN A C 1
ATOM 1700 O O . ASN A 1 206 ? 20.129 13.541 -12.163 1.00 70.25 206 ASN A O 1
ATOM 1704 N N . ARG A 1 207 ? 20.847 13.235 -10.082 1.00 71.06 207 ARG A N 1
ATOM 1705 C CA . ARG A 1 207 ? 20.954 14.686 -9.813 1.00 71.06 207 ARG A CA 1
ATOM 1706 C C . ARG A 1 207 ? 21.822 15.436 -10.832 1.00 71.06 207 ARG A C 1
ATOM 1708 O O . ARG A 1 207 ? 21.590 16.619 -11.042 1.00 71.06 207 ARG A O 1
ATOM 1715 N N . GLN A 1 208 ? 22.799 14.773 -11.454 1.00 72.62 208 GLN A N 1
ATOM 1716 C CA . GLN A 1 208 ? 23.610 15.357 -12.530 1.00 72.62 208 GLN A CA 1
ATOM 1717 C C . GLN A 1 208 ? 22.915 15.299 -13.899 1.00 72.62 208 GLN A C 1
ATOM 1719 O O . GLN A 1 208 ? 23.101 16.205 -14.705 1.00 72.62 208 GLN A O 1
ATOM 1724 N N . ASN A 1 209 ? 22.103 14.269 -14.145 1.00 73.00 209 ASN A N 1
ATOM 1725 C CA . ASN A 1 209 ? 21.442 14.016 -15.428 1.00 73.00 209 ASN A CA 1
ATOM 1726 C C . ASN A 1 209 ? 19.987 14.505 -15.508 1.00 73.00 209 ASN A C 1
ATOM 1728 O O . ASN A 1 209 ? 19.365 14.313 -16.546 1.00 73.00 209 ASN A O 1
ATOM 1732 N N . ASN A 1 210 ? 19.466 15.128 -14.444 1.00 74.81 210 ASN A N 1
ATOM 1733 C CA . ASN A 1 210 ? 18.087 15.607 -14.319 1.00 74.81 210 ASN A CA 1
ATOM 1734 C C . ASN A 1 210 ? 17.058 14.523 -14.716 1.00 74.81 210 ASN A C 1
ATOM 1736 O O . ASN A 1 210 ?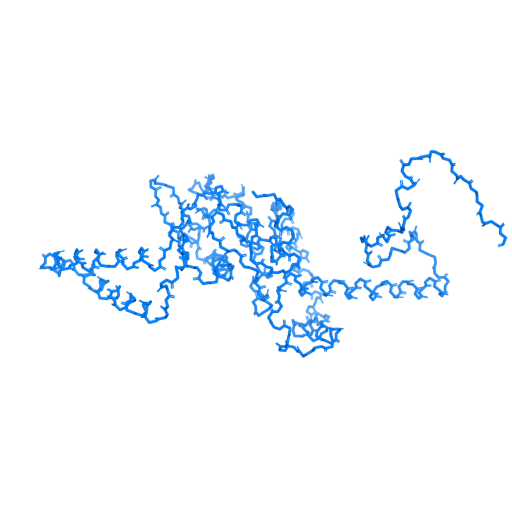 16.556 14.549 -15.842 1.00 74.81 210 ASN A O 1
ATOM 1740 N N . PRO A 1 211 ? 16.784 13.527 -13.846 1.00 76.00 211 PRO A N 1
ATOM 1741 C CA . PRO A 1 211 ? 15.882 12.434 -14.181 1.00 76.00 211 PRO A CA 1
ATOM 1742 C C . PRO A 1 211 ? 14.491 12.981 -14.514 1.00 76.00 211 PRO A C 1
ATOM 1744 O O . PRO A 1 211 ? 14.120 14.033 -13.983 1.00 76.00 211 PRO A O 1
ATOM 1747 N N . PRO A 1 212 ? 13.710 12.255 -15.332 1.00 81.06 212 PRO A N 1
ATOM 1748 C CA . PRO A 1 212 ? 12.327 12.628 -15.579 1.00 81.06 212 PRO A CA 1
ATOM 1749 C C . PRO A 1 212 ? 11.581 12.717 -14.246 1.00 81.06 212 PRO A C 1
ATOM 1751 O O . PRO A 1 212 ? 11.654 11.808 -13.410 1.00 81.06 212 PRO A O 1
ATOM 1754 N N . ALA A 1 213 ? 10.892 13.832 -14.036 1.00 88.50 213 ALA A N 1
ATOM 1755 C CA . ALA A 1 213 ? 9.979 13.994 -12.925 1.00 88.50 213 ALA A CA 1
ATOM 1756 C C . ALA A 1 213 ? 8.803 13.021 -13.080 1.00 88.50 213 ALA A C 1
ATOM 1758 O O . ALA A 1 213 ? 8.515 12.516 -14.164 1.00 88.50 213 ALA A O 1
ATOM 1759 N N . PHE A 1 214 ? 8.077 12.772 -11.990 1.00 89.25 214 PHE A N 1
ATOM 1760 C CA . PHE A 1 214 ? 6.868 11.951 -12.070 1.00 89.25 214 PHE A CA 1
ATOM 1761 C C . PHE A 1 214 ? 5.847 12.527 -13.066 1.00 89.25 214 PHE A C 1
ATOM 1763 O O . PHE A 1 214 ? 5.215 11.766 -13.787 1.00 89.25 214 PHE A O 1
ATOM 1770 N N . GLU A 1 215 ? 5.744 13.855 -13.156 1.00 90.81 215 GLU A N 1
ATOM 1771 C CA . GLU A 1 215 ? 4.917 14.544 -14.154 1.00 90.81 215 GLU A CA 1
ATOM 1772 C C . GLU A 1 215 ? 5.320 14.177 -15.591 1.00 90.81 215 GLU A C 1
ATOM 1774 O O . GLU A 1 215 ? 4.454 13.811 -16.378 1.00 90.81 215 GLU A O 1
ATOM 1779 N N . ASP A 1 216 ? 6.622 14.118 -15.898 1.00 91.88 216 ASP A N 1
ATOM 1780 C CA . ASP A 1 216 ? 7.112 13.697 -17.218 1.00 91.88 216 ASP A CA 1
ATOM 1781 C C . ASP A 1 216 ? 6.713 12.247 -17.541 1.00 91.88 216 ASP A C 1
ATOM 1783 O O . ASP A 1 216 ? 6.385 11.920 -18.682 1.00 91.88 216 ASP A O 1
ATOM 1787 N N . LEU A 1 217 ? 6.723 11.358 -16.538 1.00 91.31 217 LEU A N 1
ATOM 1788 C CA . LEU A 1 217 ? 6.282 9.968 -16.706 1.00 91.31 217 LEU A CA 1
ATOM 1789 C C . LEU A 1 217 ? 4.773 9.890 -16.966 1.00 91.31 217 LEU A C 1
ATOM 1791 O O . LEU A 1 217 ? 4.332 9.126 -17.829 1.00 91.31 217 LEU A O 1
ATOM 1795 N N . VAL A 1 218 ? 3.986 10.683 -16.235 1.00 92.94 218 VAL A N 1
ATOM 1796 C CA . VAL A 1 218 ? 2.536 10.800 -16.430 1.00 92.94 218 VAL A CA 1
ATOM 1797 C C . VAL A 1 218 ? 2.240 11.299 -17.841 1.00 92.94 218 VAL A C 1
ATOM 1799 O O . VAL A 1 218 ? 1.454 10.666 -18.546 1.00 92.94 218 VAL A O 1
ATOM 1802 N N . ASP A 1 219 ? 2.916 12.353 -18.289 1.00 92.69 219 ASP A N 1
ATOM 1803 C CA . ASP A 1 219 ? 2.756 12.914 -19.629 1.00 92.69 219 ASP A CA 1
ATOM 1804 C C . ASP A 1 219 ? 3.181 11.932 -20.723 1.00 92.69 219 ASP A C 1
ATOM 1806 O O . ASP A 1 219 ? 2.477 11.783 -21.723 1.00 92.69 219 ASP A O 1
ATOM 1810 N N . ALA A 1 220 ? 4.281 11.199 -20.533 1.00 91.00 220 ALA A N 1
ATOM 1811 C CA . ALA A 1 220 ? 4.739 10.193 -21.488 1.00 91.00 220 ALA A CA 1
ATOM 1812 C C . ALA A 1 220 ? 3.711 9.063 -21.676 1.00 91.00 220 ALA A C 1
ATOM 1814 O O . ALA A 1 220 ? 3.402 8.671 -22.810 1.00 91.00 220 ALA A O 1
ATOM 1815 N N . VAL A 1 221 ? 3.143 8.553 -20.579 1.00 92.81 221 VAL A N 1
ATOM 1816 C CA . VAL A 1 221 ? 2.102 7.516 -20.629 1.00 92.81 221 VAL A CA 1
ATOM 1817 C C . VAL A 1 221 ? 0.801 8.086 -21.198 1.00 92.81 221 VAL A C 1
ATOM 1819 O O . VAL A 1 221 ? 0.205 7.469 -22.083 1.00 92.81 221 VAL A O 1
ATOM 1822 N N . ALA A 1 222 ? 0.376 9.275 -20.765 1.00 93.94 222 ALA A N 1
ATOM 1823 C CA . ALA A 1 222 ? -0.817 9.954 -21.272 1.00 93.94 222 ALA A CA 1
ATOM 1824 C C . ALA A 1 222 ? -0.731 10.178 -22.791 1.00 93.94 222 ALA A C 1
ATOM 1826 O O . ALA A 1 222 ? -1.644 9.803 -23.535 1.00 93.94 222 ALA A O 1
ATOM 1827 N N . PHE A 1 223 ? 0.410 10.680 -23.268 1.00 93.06 223 PHE A N 1
ATOM 1828 C CA . PHE A 1 223 ? 0.704 10.872 -24.684 1.00 93.06 223 PHE A CA 1
ATOM 1829 C C . PHE A 1 223 ? 0.629 9.556 -25.465 1.00 93.06 223 PHE A C 1
ATOM 1831 O O . PHE A 1 223 ? -0.037 9.479 -26.501 1.00 93.06 223 PHE A O 1
ATOM 1838 N N . SER A 1 224 ? 1.251 8.497 -24.941 1.00 91.25 224 SER A N 1
ATOM 1839 C CA . SER A 1 224 ? 1.259 7.171 -25.571 1.00 91.25 224 SER A CA 1
ATOM 1840 C C . SER A 1 224 ? -0.147 6.573 -25.684 1.00 91.25 224 SER A C 1
ATOM 1842 O O . SER A 1 224 ? -0.495 5.970 -26.702 1.00 91.25 224 SER A O 1
ATOM 1844 N N . LEU A 1 225 ? -0.985 6.798 -24.669 1.00 92.06 225 LEU A N 1
ATOM 1845 C CA . LEU A 1 225 ? -2.381 6.360 -24.634 1.00 92.06 225 LEU A CA 1
ATOM 1846 C C . LEU A 1 225 ? -3.339 7.295 -25.384 1.00 92.06 225 LEU A C 1
ATOM 1848 O O . LEU A 1 225 ? -4.508 6.944 -25.547 1.00 92.06 225 LEU A O 1
ATOM 1852 N N . ARG A 1 226 ? -2.859 8.454 -25.859 1.00 94.62 226 ARG A N 1
ATOM 1853 C CA . ARG A 1 226 ? -3.669 9.531 -26.454 1.00 94.62 226 ARG A CA 1
ATOM 1854 C C . ARG A 1 226 ? -4.789 9.998 -25.520 1.00 94.62 226 ARG A C 1
ATOM 1856 O O . ARG A 1 226 ? -5.929 10.170 -25.949 1.00 94.62 226 ARG A O 1
ATOM 1863 N N . LYS A 1 227 ? -4.448 10.169 -24.246 1.00 94.56 227 LYS A N 1
ATOM 1864 C CA . LYS A 1 227 ? -5.324 10.658 -23.179 1.00 94.56 227 LYS A CA 1
ATOM 1865 C C . LYS A 1 227 ? -4.723 11.901 -22.533 1.00 94.56 227 LYS A C 1
ATOM 1867 O O . LYS A 1 227 ? -3.525 12.143 -22.641 1.00 94.56 227 LYS A O 1
ATOM 1872 N N . LEU A 1 228 ? -5.552 12.674 -21.850 1.00 92.06 228 LEU A N 1
ATOM 1873 C CA . LEU A 1 228 ? -5.118 13.751 -20.972 1.00 92.06 228 LEU A CA 1
ATOM 1874 C C . LEU A 1 228 ? -4.624 13.177 -19.630 1.00 92.06 228 LEU A C 1
ATOM 1876 O O . LEU A 1 228 ? -5.143 12.150 -19.183 1.00 92.06 228 LEU A O 1
ATOM 1880 N N . PRO A 1 229 ? -3.693 13.853 -18.930 1.00 89.12 229 PRO A N 1
ATOM 1881 C CA . PRO A 1 229 ? -3.231 13.430 -17.604 1.00 89.12 229 PRO A CA 1
ATOM 1882 C C . PRO A 1 229 ? -4.368 13.205 -16.594 1.00 89.12 229 PRO A C 1
ATOM 1884 O O . PRO A 1 229 ? -4.361 12.233 -15.840 1.00 89.12 229 PRO A O 1
ATOM 1887 N N . CYS A 1 230 ? -5.405 14.049 -16.622 1.00 90.06 230 CYS A N 1
ATOM 1888 C CA . CYS A 1 230 ? -6.574 13.890 -15.755 1.00 90.06 230 CYS A CA 1
ATOM 1889 C C . CYS A 1 230 ? -7.375 12.609 -16.044 1.00 90.06 230 CYS A C 1
ATOM 1891 O O . CYS A 1 230 ? -7.953 12.039 -15.126 1.00 90.06 230 CYS A O 1
ATOM 1893 N N . GLU A 1 231 ? -7.368 12.118 -17.286 1.00 89.31 231 GLU A N 1
ATOM 1894 C CA . GLU A 1 231 ? -8.080 10.901 -17.695 1.00 89.31 231 GLU A CA 1
ATOM 1895 C C . GLU A 1 231 ? -7.342 9.613 -17.305 1.00 89.31 231 GLU A C 1
ATOM 1897 O O . GLU A 1 231 ? -7.907 8.521 -17.411 1.00 89.31 231 GLU A O 1
ATOM 1902 N N . ILE A 1 232 ? -6.074 9.713 -16.888 1.00 91.94 232 ILE A N 1
ATOM 1903 C CA . ILE A 1 232 ? -5.289 8.575 -16.395 1.00 91.94 232 ILE A CA 1
ATOM 1904 C C . ILE A 1 232 ? -5.104 8.594 -14.875 1.00 91.94 232 ILE A C 1
ATOM 1906 O O . ILE A 1 232 ? -4.586 7.625 -14.333 1.00 91.94 232 ILE A O 1
ATOM 1910 N N . MET A 1 233 ? -5.577 9.632 -14.176 1.00 90.00 233 MET A N 1
ATOM 1911 C CA . MET A 1 233 ? -5.439 9.775 -12.718 1.00 90.00 233 MET A CA 1
ATOM 1912 C C . MET A 1 233 ? -6.102 8.637 -11.923 1.00 90.00 233 MET A C 1
ATOM 1914 O O . MET A 1 233 ? -5.597 8.241 -10.872 1.00 90.00 233 MET A O 1
ATOM 1918 N N . ASP A 1 234 ? -7.198 8.085 -12.447 1.00 90.88 234 ASP A N 1
ATOM 1919 C CA . ASP A 1 234 ? -7.926 6.968 -11.833 1.00 90.88 234 ASP A CA 1
ATOM 1920 C C . ASP A 1 234 ? -7.339 5.592 -12.195 1.00 90.88 234 ASP A C 1
ATOM 1922 O O . ASP A 1 234 ? -7.824 4.557 -11.736 1.00 90.88 234 ASP A O 1
ATOM 1926 N N . MET A 1 235 ? -6.283 5.554 -13.013 1.00 94.50 235 MET A N 1
ATOM 1927 C CA . MET A 1 235 ? -5.548 4.325 -13.301 1.00 94.50 235 MET A CA 1
ATOM 1928 C C . MET A 1 235 ? -4.851 3.815 -12.039 1.00 94.50 235 MET A C 1
ATOM 1930 O O . MET A 1 235 ? -4.412 4.602 -11.202 1.00 94.50 235 MET A O 1
ATOM 1934 N N . THR A 1 236 ? -4.714 2.498 -11.907 1.00 95.75 236 THR A N 1
ATOM 1935 C CA . THR A 1 236 ? -3.937 1.902 -10.816 1.00 95.75 236 THR A CA 1
ATOM 1936 C C . THR A 1 236 ? -2.441 2.092 -11.030 1.00 95.75 236 THR A C 1
ATOM 1938 O O . THR A 1 236 ? -1.975 2.142 -12.171 1.00 95.75 236 THR A O 1
ATOM 1941 N N . VAL A 1 237 ? -1.678 2.156 -9.936 1.00 94.81 237 VAL A N 1
ATOM 1942 C CA . VAL A 1 237 ? -0.207 2.244 -9.981 1.00 94.81 237 VAL A CA 1
ATOM 1943 C C . VAL A 1 237 ? 0.377 1.104 -10.815 1.00 94.81 237 VAL A C 1
ATOM 1945 O O . VAL A 1 237 ? 1.062 1.351 -11.801 1.00 94.81 237 VAL A O 1
ATOM 1948 N N . ARG A 1 238 ? -0.025 -0.136 -10.524 1.00 94.00 238 ARG A N 1
ATOM 1949 C CA . ARG A 1 238 ? 0.414 -1.327 -11.261 1.00 94.00 238 ARG A CA 1
ATOM 1950 C C . ARG A 1 238 ? 0.129 -1.247 -12.766 1.00 94.00 238 ARG A C 1
ATOM 1952 O O . ARG A 1 238 ? 0.953 -1.666 -13.577 1.00 94.00 238 ARG A O 1
ATOM 1959 N N . ARG A 1 239 ? -1.043 -0.745 -13.181 1.00 93.25 239 ARG A N 1
ATOM 1960 C CA . ARG A 1 239 ? -1.368 -0.611 -14.613 1.00 93.25 239 ARG A CA 1
ATOM 1961 C C . ARG A 1 239 ? -0.545 0.497 -15.270 1.00 93.25 239 ARG A C 1
ATOM 1963 O O . ARG A 1 239 ? -0.124 0.324 -16.412 1.00 93.25 239 ARG A O 1
ATOM 1970 N N . PHE A 1 240 ? -0.302 1.590 -14.554 1.00 94.94 240 PHE A N 1
ATOM 1971 C CA . PHE A 1 240 ? 0.552 2.677 -15.014 1.00 94.94 240 PHE A CA 1
ATOM 1972 C C . PHE A 1 240 ? 1.994 2.216 -15.238 1.00 94.94 240 PHE A C 1
ATOM 1974 O O . PHE A 1 240 ? 2.505 2.382 -16.345 1.00 94.94 240 PHE A O 1
ATOM 1981 N N . ASP A 1 241 ? 2.602 1.553 -14.251 1.00 92.44 241 ASP A N 1
ATOM 1982 C CA . ASP A 1 241 ? 3.957 0.998 -14.365 1.00 92.44 241 ASP A CA 1
ATOM 1983 C C . ASP A 1 241 ? 4.057 0.019 -15.530 1.00 92.44 241 ASP A C 1
ATOM 1985 O O . ASP A 1 241 ? 4.947 0.113 -16.372 1.00 92.44 241 ASP A O 1
ATOM 1989 N N . ARG A 1 242 ? 3.057 -0.857 -15.668 1.00 90.69 242 ARG A N 1
ATOM 1990 C CA . ARG A 1 242 ? 2.994 -1.792 -16.788 1.00 90.69 242 ARG A CA 1
ATOM 1991 C C . ARG A 1 242 ? 2.952 -1.091 -18.146 1.00 90.69 242 ARG A C 1
ATOM 1993 O O . ARG A 1 242 ? 3.536 -1.602 -19.099 1.00 90.69 242 ARG A O 1
ATOM 2000 N N . TYR A 1 243 ? 2.236 0.025 -18.287 1.00 92.38 243 TYR A N 1
ATOM 2001 C CA . TYR A 1 243 ? 2.234 0.773 -19.548 1.00 92.38 243 TYR A CA 1
ATOM 2002 C C . TYR A 1 243 ? 3.563 1.469 -19.809 1.00 92.38 243 TYR A C 1
ATOM 2004 O O . TYR A 1 243 ? 4.021 1.456 -20.951 1.00 92.38 243 TYR A O 1
ATOM 2012 N N . LEU A 1 244 ? 4.187 2.019 -18.769 1.00 91.19 244 LEU A N 1
ATOM 2013 C CA . LEU A 1 244 ? 5.513 2.610 -18.870 1.00 91.19 244 LEU A CA 1
ATOM 2014 C C . LEU A 1 244 ? 6.538 1.569 -19.347 1.00 91.19 244 LEU A C 1
ATOM 2016 O O . LEU A 1 244 ? 7.226 1.798 -20.343 1.00 91.19 244 LEU A O 1
ATOM 2020 N N . ASP A 1 245 ? 6.560 0.393 -18.719 1.00 89.94 245 ASP A N 1
ATOM 2021 C CA . ASP A 1 245 ? 7.431 -0.719 -19.105 1.00 89.94 245 ASP A CA 1
ATOM 2022 C C . ASP A 1 245 ? 7.177 -1.170 -20.543 1.00 89.94 245 ASP A C 1
ATOM 2024 O O . ASP A 1 245 ? 8.116 -1.337 -21.321 1.00 89.94 245 ASP A O 1
ATOM 2028 N N . LEU A 1 246 ? 5.909 -1.331 -20.936 1.00 89.69 246 LEU A N 1
ATOM 2029 C CA . LEU A 1 246 ? 5.561 -1.743 -22.295 1.00 89.69 246 LEU A CA 1
ATOM 2030 C C . LEU A 1 246 ? 6.024 -0.731 -23.347 1.00 89.69 246 LEU A C 1
ATOM 2032 O O . LEU A 1 246 ? 6.489 -1.148 -24.408 1.00 89.69 246 LEU A O 1
ATOM 2036 N N . GLU A 1 247 ? 5.913 0.573 -23.085 1.00 89.25 247 GLU A N 1
ATOM 2037 C CA . GLU A 1 247 ? 6.405 1.597 -24.013 1.00 89.25 247 GLU A CA 1
ATOM 2038 C C . GLU A 1 247 ? 7.937 1.612 -24.083 1.00 89.25 247 GLU A C 1
ATOM 2040 O O . GLU A 1 247 ? 8.488 1.652 -25.186 1.00 89.25 247 GLU A O 1
ATOM 2045 N N . ILE A 1 248 ? 8.634 1.460 -22.950 1.00 87.94 248 ILE A N 1
ATOM 2046 C CA . ILE A 1 248 ? 10.100 1.326 -22.919 1.00 87.94 248 ILE A CA 1
ATOM 2047 C C . ILE A 1 248 ? 10.548 0.090 -23.713 1.00 87.94 248 ILE A C 1
ATOM 2049 O O . ILE A 1 248 ? 11.444 0.170 -24.556 1.00 87.94 248 ILE A O 1
ATOM 2053 N N . GLU A 1 249 ? 9.927 -1.068 -23.484 1.00 89.44 249 GLU A N 1
ATOM 2054 C CA . GLU A 1 249 ? 10.262 -2.312 -24.182 1.00 89.44 249 GLU A CA 1
ATOM 2055 C C . GLU A 1 249 ? 9.988 -2.234 -25.685 1.00 89.44 249 GLU A C 1
ATOM 2057 O O . GLU A 1 249 ? 10.782 -2.720 -26.496 1.00 89.44 249 GLU A O 1
ATOM 2062 N N . LYS A 1 250 ? 8.872 -1.615 -26.070 1.00 89.88 250 LYS A N 1
ATOM 2063 C CA . LYS A 1 250 ? 8.479 -1.403 -27.464 1.00 89.88 250 LYS A CA 1
ATOM 2064 C C . LYS A 1 250 ? 9.443 -0.472 -28.190 1.00 89.88 250 LYS A C 1
ATOM 2066 O O . LYS A 1 250 ? 9.807 -0.767 -29.330 1.00 89.88 250 LYS A O 1
ATOM 2071 N N . GLU A 1 251 ? 9.873 0.612 -27.553 1.00 88.94 251 GLU A N 1
ATOM 2072 C CA . GLU A 1 251 ? 10.825 1.547 -28.152 1.00 88.94 251 GLU A CA 1
ATOM 2073 C C . GLU A 1 251 ? 12.223 0.929 -28.264 1.00 88.94 251 GLU A C 1
ATOM 2075 O O . GLU A 1 251 ? 12.820 0.943 -29.341 1.00 88.94 251 GLU A O 1
ATOM 2080 N N . ASN A 1 252 ? 12.692 0.242 -27.218 1.00 88.31 252 ASN A N 1
ATOM 2081 C CA . ASN A 1 252 ? 13.934 -0.533 -27.272 1.00 88.31 252 ASN A CA 1
ATOM 2082 C C . ASN A 1 252 ? 13.907 -1.577 -28.396 1.00 88.31 252 ASN A C 1
ATOM 2084 O O . ASN A 1 252 ? 14.865 -1.703 -29.160 1.00 88.31 252 ASN A O 1
ATOM 2088 N N . TYR A 1 253 ? 12.794 -2.301 -28.547 1.00 90.69 253 TYR A N 1
ATOM 2089 C CA . TYR A 1 253 ? 12.626 -3.258 -29.637 1.00 90.69 253 TYR A CA 1
ATOM 2090 C C . TYR A 1 253 ? 12.717 -2.587 -31.013 1.00 90.69 253 TYR A C 1
ATOM 2092 O O . TYR A 1 253 ? 13.385 -3.122 -31.897 1.00 90.69 253 TYR A O 1
ATOM 2100 N N . ARG A 1 254 ? 12.093 -1.417 -31.207 1.00 91.00 254 ARG A N 1
ATOM 2101 C CA . ARG A 1 254 ? 12.177 -0.657 -32.467 1.00 91.00 254 ARG A CA 1
ATOM 2102 C C . ARG A 1 254 ? 13.605 -0.228 -32.781 1.00 91.00 254 ARG A C 1
ATOM 2104 O O . ARG A 1 254 ? 14.055 -0.461 -33.902 1.00 91.00 254 ARG A O 1
ATOM 2111 N N . ILE A 1 255 ? 14.317 0.325 -31.800 1.00 90.50 255 ILE A N 1
ATOM 2112 C CA . ILE A 1 255 ? 15.715 0.752 -31.942 1.00 90.50 255 ILE A CA 1
ATOM 2113 C C . ILE A 1 255 ? 16.594 -0.442 -32.327 1.00 90.50 255 ILE A C 1
ATOM 2115 O O . ILE A 1 255 ? 17.311 -0.394 -33.328 1.00 90.50 255 ILE A O 1
ATOM 2119 N N . CYS A 1 256 ? 16.501 -1.550 -31.585 1.00 90.81 256 CYS A N 1
ATOM 2120 C CA . CYS A 1 256 ? 17.267 -2.755 -31.891 1.00 90.81 256 CYS A CA 1
ATOM 2121 C C . CYS A 1 256 ? 16.906 -3.329 -33.264 1.00 90.81 256 CYS A C 1
ATOM 2123 O O . CYS A 1 256 ? 17.794 -3.742 -34.007 1.00 90.81 256 CYS A O 1
ATOM 2125 N N . LYS A 1 257 ? 15.622 -3.325 -33.642 1.00 90.69 257 LYS A N 1
ATOM 2126 C CA . LYS A 1 257 ? 15.186 -3.819 -34.950 1.00 90.69 257 LYS A CA 1
ATOM 2127 C C . LYS A 1 257 ? 15.713 -2.950 -36.088 1.00 90.69 257 LYS A C 1
ATOM 2129 O O . LYS A 1 257 ? 16.123 -3.479 -37.116 1.00 90.69 257 LYS A O 1
ATOM 2134 N N . GLN A 1 258 ? 15.741 -1.632 -35.912 1.00 92.44 258 GLN A N 1
ATOM 2135 C CA . GLN A 1 258 ? 16.319 -0.713 -36.888 1.00 92.44 258 GLN A CA 1
ATOM 2136 C C . GLN A 1 258 ? 17.835 -0.911 -37.022 1.00 92.44 258 GLN A C 1
ATOM 2138 O O . GLN A 1 258 ? 18.353 -0.910 -38.139 1.00 92.44 258 GLN A O 1
ATOM 2143 N N . ALA A 1 259 ? 18.541 -1.140 -35.912 1.00 91.56 259 ALA A N 1
ATOM 2144 C CA . ALA A 1 259 ? 19.966 -1.465 -35.924 1.00 91.56 259 ALA A CA 1
ATOM 2145 C C . ALA A 1 259 ? 20.249 -2.794 -36.648 1.00 91.56 259 ALA A C 1
ATOM 2147 O O . ALA A 1 259 ? 21.182 -2.862 -37.449 1.00 91.56 259 ALA A O 1
ATOM 2148 N N . GLU A 1 260 ? 19.411 -3.815 -36.434 1.00 91.44 260 GLU A N 1
ATOM 2149 C CA . GLU A 1 260 ? 19.469 -5.093 -37.161 1.00 91.44 260 GLU A CA 1
ATOM 2150 C C . GLU A 1 260 ? 19.267 -4.885 -38.670 1.00 91.44 260 GLU A C 1
ATOM 2152 O O . GLU A 1 260 ? 20.070 -5.352 -39.473 1.00 91.44 260 GLU A O 1
ATOM 2157 N N . LEU A 1 261 ? 18.249 -4.106 -39.066 1.00 91.25 261 LEU A N 1
ATOM 2158 C CA . LEU A 1 261 ? 18.000 -3.749 -40.472 1.00 91.25 261 LEU A CA 1
ATOM 2159 C C . LEU A 1 261 ? 19.143 -2.935 -41.097 1.00 91.25 261 LEU A C 1
ATOM 2161 O O . LEU A 1 261 ? 19.332 -2.974 -42.310 1.00 91.25 261 LEU A O 1
ATOM 2165 N N . SER A 1 262 ? 19.909 -2.222 -40.273 1.00 93.12 262 SER A N 1
ATOM 2166 C CA . SER A 1 262 ? 21.092 -1.459 -40.683 1.00 93.12 262 SER A CA 1
ATOM 2167 C C . SER A 1 262 ? 22.375 -2.306 -40.710 1.00 93.12 262 SER A C 1
ATOM 2169 O O . SER A 1 262 ? 23.446 -1.772 -40.986 1.00 93.12 262 SER A O 1
ATOM 2171 N N . GLY A 1 263 ? 22.281 -3.614 -40.435 1.00 89.88 263 GLY A N 1
ATOM 2172 C CA . GLY A 1 263 ? 23.387 -4.571 -40.535 1.00 89.88 263 GLY A CA 1
ATOM 2173 C C . GLY A 1 263 ? 24.109 -4.883 -39.219 1.00 89.88 263 GLY A C 1
ATOM 2174 O O . GLY A 1 263 ? 25.188 -5.467 -39.250 1.00 89.88 263 GLY A O 1
ATOM 2175 N N . THR A 1 264 ? 23.552 -4.505 -38.063 1.00 91.94 264 THR A N 1
ATOM 2176 C CA . THR A 1 264 ? 24.111 -4.892 -36.754 1.00 91.94 264 THR A CA 1
ATOM 2177 C C . THR A 1 264 ? 23.694 -6.319 -36.395 1.00 91.94 264 THR A C 1
ATOM 2179 O O . THR A 1 264 ? 22.503 -6.607 -36.300 1.00 91.94 264 THR A O 1
ATOM 2182 N N . GLU A 1 265 ? 24.656 -7.201 -36.122 1.00 89.25 265 GLU A N 1
ATOM 2183 C CA . GLU A 1 265 ? 24.383 -8.557 -35.631 1.00 89.25 265 GLU A CA 1
ATOM 2184 C C . GLU A 1 265 ? 24.373 -8.601 -34.096 1.00 89.25 265 GLU A C 1
ATOM 2186 O O . GLU A 1 265 ? 25.344 -8.233 -33.429 1.00 89.25 265 GLU A O 1
ATOM 2191 N N . PHE A 1 266 ? 23.273 -9.077 -33.512 1.00 87.12 266 PHE A N 1
ATOM 2192 C CA . PHE A 1 266 ? 23.148 -9.256 -32.065 1.00 87.12 266 PHE A CA 1
ATOM 2193 C C . PHE A 1 266 ? 23.578 -10.667 -31.641 1.00 87.12 266 PHE A C 1
ATOM 2195 O O . PHE A 1 266 ? 23.294 -11.649 -32.322 1.00 87.12 266 PHE A O 1
ATOM 2202 N N . LYS A 1 267 ? 24.209 -10.792 -30.461 1.00 85.25 267 LYS A N 1
ATOM 2203 C CA . LYS A 1 267 ? 24.627 -12.095 -29.892 1.00 85.25 267 LYS A CA 1
ATOM 2204 C C . LYS A 1 267 ? 23.459 -13.059 -29.658 1.00 85.25 267 LYS A C 1
ATOM 2206 O O . LYS A 1 267 ? 23.658 -14.270 -29.619 1.00 85.25 267 LYS A O 1
ATOM 2211 N N . THR A 1 268 ? 22.260 -12.528 -29.447 1.00 84.69 268 THR A N 1
ATOM 2212 C CA . THR A 1 268 ? 21.027 -13.294 -29.275 1.00 84.69 268 THR A CA 1
ATOM 2213 C C . THR A 1 268 ? 19.952 -12.751 -30.213 1.00 84.69 268 THR A C 1
ATOM 2215 O O . THR A 1 268 ? 19.918 -11.541 -30.449 1.00 84.69 268 THR A O 1
ATOM 2218 N N . PRO A 1 269 ? 19.055 -13.611 -30.739 1.00 83.00 269 PRO A N 1
ATOM 2219 C CA . PRO A 1 269 ? 17.951 -13.154 -31.572 1.00 83.00 269 PRO A CA 1
ATOM 2220 C C . PRO A 1 269 ? 17.097 -12.139 -30.818 1.00 83.00 269 PRO A C 1
ATOM 2222 O O . PRO A 1 269 ? 16.736 -12.365 -29.655 1.00 83.00 269 PRO A O 1
ATOM 2225 N N . LEU A 1 270 ? 16.754 -11.039 -31.488 1.00 82.50 270 LEU A N 1
ATOM 2226 C CA . LEU A 1 270 ? 15.937 -9.991 -30.898 1.00 82.50 270 LEU A CA 1
ATOM 2227 C C . LEU A 1 270 ? 14.567 -10.558 -30.502 1.00 82.50 270 LEU A C 1
ATOM 2229 O O . LEU A 1 270 ? 13.780 -11.000 -31.343 1.00 82.50 270 LEU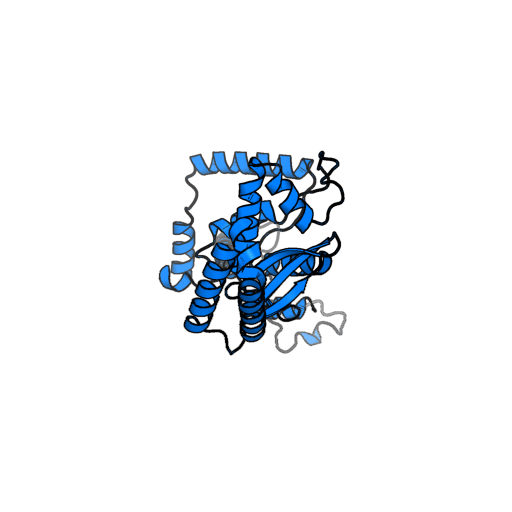 A O 1
ATOM 2233 N N . LYS A 1 271 ? 14.271 -10.546 -29.201 1.00 81.88 271 LYS A N 1
ATOM 2234 C CA . LYS A 1 271 ? 12.969 -10.970 -28.679 1.00 81.88 271 LYS A CA 1
ATOM 2235 C C . LYS A 1 271 ? 11.938 -9.881 -28.951 1.00 81.88 271 LYS A C 1
ATOM 2237 O O . LYS A 1 271 ? 12.213 -8.706 -28.737 1.00 81.88 271 LYS A O 1
ATOM 2242 N N . HIS A 1 272 ? 10.746 -10.273 -29.395 1.00 82.38 272 HIS A N 1
ATOM 2243 C CA . HIS A 1 272 ? 9.631 -9.340 -29.534 1.00 82.38 272 HIS A CA 1
ATOM 2244 C C . HIS A 1 272 ? 9.240 -8.767 -28.161 1.00 82.38 272 HIS A C 1
ATOM 2246 O O . HIS A 1 272 ? 9.205 -9.510 -27.178 1.00 82.38 272 HIS A O 1
ATOM 2252 N N . TRP A 1 273 ? 8.929 -7.468 -28.106 1.00 80.25 273 TRP A N 1
ATOM 2253 C CA . TRP A 1 273 ? 8.604 -6.746 -26.864 1.00 80.25 273 TRP A CA 1
ATOM 2254 C C . TRP A 1 273 ? 7.404 -7.350 -26.118 1.00 80.25 273 TRP A C 1
ATOM 2256 O O . TRP A 1 273 ? 7.416 -7.461 -24.901 1.00 80.25 273 TRP A O 1
ATOM 2266 N N . LEU A 1 274 ? 6.419 -7.904 -26.831 1.00 79.94 274 LEU A N 1
ATOM 2267 C CA . LEU A 1 274 ? 5.405 -8.780 -26.226 1.00 79.94 274 LEU A CA 1
ATOM 2268 C C . LEU A 1 274 ? 5.990 -10.172 -25.917 1.00 79.94 274 LEU A C 1
ATOM 2270 O O . LEU A 1 274 ? 5.702 -11.142 -26.620 1.00 79.94 274 LEU A O 1
ATOM 2274 N N . ARG A 1 275 ? 6.804 -10.277 -24.856 1.00 64.94 275 ARG A N 1
ATOM 2275 C CA . ARG A 1 275 ? 7.560 -11.490 -24.466 1.00 64.94 275 ARG A CA 1
ATOM 2276 C C . ARG A 1 275 ? 6.697 -12.759 -24.316 1.00 64.94 275 ARG A C 1
ATOM 2278 O O . ARG A 1 275 ? 7.208 -13.864 -24.491 1.00 64.94 275 ARG A O 1
ATOM 2285 N N . ALA A 1 276 ? 5.402 -12.610 -24.016 1.00 50.72 276 ALA A N 1
ATOM 2286 C CA . ALA A 1 276 ? 4.451 -13.706 -23.790 1.00 50.72 276 ALA A CA 1
ATOM 2287 C C . ALA A 1 276 ? 3.524 -14.014 -24.983 1.00 50.72 276 ALA A C 1
ATOM 2289 O O . ALA A 1 276 ? 2.816 -15.024 -24.968 1.00 50.72 276 ALA A O 1
ATOM 2290 N N . TYR A 1 277 ? 3.506 -13.182 -26.030 1.00 48.28 277 TYR A N 1
ATOM 2291 C CA . TYR A 1 277 ? 2.593 -13.388 -27.153 1.00 48.28 277 TYR A CA 1
ATOM 2292 C C . TYR A 1 277 ? 3.202 -14.350 -28.176 1.00 48.28 277 TYR A C 1
ATOM 2294 O O . TYR A 1 277 ? 3.837 -13.951 -29.150 1.00 48.28 277 TYR A O 1
ATOM 2302 N N . LYS A 1 278 ? 2.985 -15.649 -27.962 1.00 51.16 278 LYS A N 1
ATOM 2303 C CA . LYS A 1 278 ? 3.022 -16.632 -29.048 1.00 51.16 278 LYS A CA 1
ATOM 2304 C C . LYS A 1 278 ? 1.583 -16.821 -29.523 1.00 51.16 278 LYS A C 1
ATOM 2306 O O . LYS A 1 278 ? 0.827 -17.481 -28.807 1.00 51.16 278 LYS A O 1
ATOM 2311 N N . PRO A 1 279 ? 1.168 -16.265 -30.676 1.00 46.41 279 PRO A N 1
ATOM 2312 C CA . PRO A 1 279 ? -0.142 -16.580 -31.218 1.00 46.41 279 PRO A CA 1
ATOM 2313 C C . PRO A 1 279 ? -0.188 -18.091 -31.442 1.00 46.41 279 PRO A C 1
ATOM 2315 O O . PRO A 1 279 ? 0.508 -18.634 -32.301 1.00 46.41 279 PRO A O 1
ATOM 2318 N N . LYS A 1 280 ? -0.978 -18.791 -30.627 1.00 44.59 280 LYS A N 1
ATOM 2319 C CA . LYS A 1 280 ? -1.332 -20.179 -30.892 1.00 44.59 280 LYS A CA 1
ATOM 2320 C C . LYS A 1 280 ? -2.205 -20.156 -32.140 1.00 44.59 280 LYS A C 1
ATOM 2322 O O . LYS A 1 280 ? -3.400 -19.891 -32.072 1.00 44.59 280 LYS A O 1
ATOM 2327 N N . GLY A 1 281 ? -1.576 -20.340 -33.299 1.00 49.59 281 GLY A N 1
ATOM 2328 C CA . GLY A 1 281 ? -2.297 -20.551 -34.546 1.00 49.59 281 GLY A CA 1
ATOM 2329 C C . GLY A 1 281 ? -3.241 -21.747 -34.410 1.00 49.59 281 GLY A C 1
ATOM 2330 O O . GLY A 1 281 ? -3.075 -22.586 -33.525 1.00 49.59 281 GLY A O 1
ATOM 2331 N N . ARG A 1 282 ? -4.205 -21.855 -35.328 1.00 52.16 282 ARG A N 1
ATOM 2332 C CA . ARG A 1 282 ? -5.275 -22.874 -35.354 1.00 52.16 282 ARG A CA 1
ATOM 2333 C C . ARG A 1 282 ? -4.806 -24.334 -35.163 1.00 52.16 282 ARG A C 1
ATOM 2335 O O . ARG A 1 282 ? -5.622 -25.185 -34.838 1.00 52.16 282 ARG A O 1
ATOM 2342 N N . TYR A 1 283 ? -3.510 -24.612 -35.338 1.00 52.41 283 TYR A N 1
ATOM 2343 C CA . TYR A 1 283 ? -2.881 -25.934 -35.260 1.00 52.41 283 TYR A CA 1
ATOM 2344 C C . TYR A 1 283 ? -1.786 -26.067 -34.186 1.00 52.41 283 TYR A C 1
ATOM 2346 O O . TYR A 1 283 ? -1.001 -27.010 -34.233 1.00 52.41 283 TYR A O 1
ATOM 2354 N N . SER A 1 284 ? -1.708 -25.181 -33.186 1.00 40.78 284 SER A N 1
ATOM 2355 C CA . SER A 1 284 ? -0.658 -25.253 -32.148 1.00 40.78 284 SER A CA 1
ATOM 2356 C C . SER A 1 284 ? -0.664 -26.543 -31.311 1.00 40.78 284 SER A C 1
ATOM 2358 O O . SER A 1 284 ? 0.303 -26.831 -30.615 1.00 40.78 284 SER A O 1
ATOM 2360 N N . HIS A 1 285 ? -1.743 -27.328 -31.367 1.00 44.50 285 HIS A N 1
ATOM 2361 C CA . HIS A 1 285 ? -1.842 -28.638 -30.715 1.00 44.50 285 HIS A CA 1
ATOM 2362 C C . HIS A 1 285 ? -1.166 -29.769 -31.514 1.00 44.50 285 HIS A C 1
ATOM 2364 O O . HIS A 1 285 ? -0.840 -30.801 -30.937 1.00 44.50 285 HIS A O 1
ATOM 2370 N N . ALA A 1 286 ? -0.896 -29.566 -32.810 1.00 47.94 286 ALA A N 1
ATOM 2371 C CA . ALA A 1 286 ? -0.257 -30.561 -33.674 1.00 47.94 286 ALA A CA 1
ATOM 2372 C C . ALA A 1 286 ? 1.270 -30.655 -33.475 1.00 47.94 286 ALA A C 1
ATOM 2374 O O . ALA A 1 286 ? 1.881 -31.625 -33.902 1.00 47.94 286 ALA A O 1
ATOM 2375 N N . GLN A 1 287 ? 1.898 -29.681 -32.805 1.00 46.34 287 GLN A N 1
ATOM 2376 C CA . GLN A 1 287 ? 3.354 -29.669 -32.589 1.00 46.34 287 GLN A CA 1
ATOM 2377 C C . GLN A 1 287 ? 3.820 -30.424 -31.333 1.00 46.34 287 GLN A C 1
ATOM 2379 O O . GLN A 1 287 ? 5.015 -30.649 -31.180 1.00 46.34 287 GLN A O 1
ATOM 2384 N N . ASN A 1 288 ? 2.906 -30.861 -30.457 1.00 37.19 288 ASN A N 1
ATOM 2385 C CA . ASN A 1 288 ? 3.260 -31.613 -29.241 1.00 37.19 288 ASN A CA 1
ATOM 2386 C C . ASN A 1 288 ? 3.004 -33.127 -29.346 1.00 37.19 288 ASN A C 1
ATOM 2388 O O . ASN A 1 288 ? 3.086 -33.836 -28.348 1.00 37.19 288 ASN A O 1
ATOM 2392 N N . SER A 1 289 ? 2.701 -33.641 -30.539 1.00 33.53 289 SER A N 1
ATOM 2393 C CA . SER A 1 289 ? 2.500 -35.076 -30.774 1.00 33.53 289 SER A CA 1
ATOM 2394 C C . SER A 1 289 ? 3.114 -35.496 -32.109 1.00 33.53 289 SER A C 1
ATOM 2396 O O . SER A 1 289 ? 2.422 -35.741 -33.088 1.00 33.53 289 SER A O 1
ATOM 2398 N N . GLY A 1 290 ? 4.443 -35.565 -32.154 1.00 28.69 290 GLY A N 1
ATOM 2399 C CA . GLY A 1 290 ? 5.155 -36.130 -33.299 1.00 28.69 290 GLY A CA 1
ATOM 2400 C C . GLY A 1 290 ? 6.606 -35.687 -33.349 1.00 28.69 290 GLY A C 1
ATOM 2401 O O . GLY A 1 290 ? 6.897 -34.528 -33.628 1.00 28.69 290 GLY A O 1
ATOM 2402 N N . GLY A 1 291 ? 7.524 -36.612 -33.076 1.00 34.66 291 GLY A N 1
ATOM 2403 C CA . GLY A 1 291 ? 8.923 -36.423 -33.433 1.00 34.66 291 GLY A CA 1
ATOM 2404 C C . GLY A 1 291 ? 9.079 -36.241 -34.945 1.00 34.66 291 GLY A C 1
ATOM 2405 O O . GLY A 1 291 ? 8.395 -36.899 -35.722 1.00 34.66 291 GLY A O 1
ATOM 2406 N N . GLY A 1 292 ? 10.014 -35.369 -35.326 1.00 38.12 292 GLY A N 1
ATOM 2407 C CA . GLY A 1 292 ? 10.605 -35.310 -36.661 1.00 38.12 292 GLY A CA 1
ATOM 2408 C C . GLY A 1 292 ? 9.775 -34.617 -37.739 1.00 38.12 292 GLY A C 1
ATOM 2409 O O . GLY A 1 292 ? 9.053 -35.278 -38.468 1.00 38.12 292 GLY A O 1
ATOM 2410 N N . VAL A 1 293 ? 10.011 -33.317 -37.938 1.00 33.00 293 VAL A N 1
ATOM 2411 C CA . VAL A 1 293 ? 10.124 -32.742 -39.290 1.00 33.00 293 VAL A CA 1
ATOM 2412 C C . VAL A 1 293 ? 11.257 -31.713 -39.254 1.00 33.00 293 VAL A C 1
ATOM 2414 O O . VAL A 1 293 ? 11.064 -30.540 -38.937 1.00 33.00 293 VAL A O 1
ATOM 2417 N N . GLN A 1 294 ? 12.475 -32.199 -39.492 1.00 33.97 294 GLN A N 1
ATOM 2418 C CA . GLN A 1 294 ? 13.524 -31.392 -40.108 1.00 33.97 294 GLN A CA 1
ATOM 2419 C C . GLN A 1 294 ? 13.171 -31.211 -41.590 1.00 33.97 294 GLN A C 1
ATOM 2421 O O . GLN A 1 294 ? 12.608 -32.119 -42.192 1.00 33.97 294 GLN A O 1
ATOM 2426 N N . GLU A 1 295 ? 13.575 -30.063 -42.134 1.00 35.75 295 GLU A N 1
ATOM 2427 C CA . GLU A 1 295 ? 13.574 -29.702 -43.558 1.00 35.75 295 GLU A CA 1
ATOM 2428 C C . GLU A 1 295 ? 12.203 -29.441 -44.197 1.00 35.75 295 GLU A C 1
ATOM 2430 O O . GLU A 1 295 ? 11.342 -30.302 -44.283 1.00 35.75 295 GLU A O 1
ATOM 2435 N N . VAL A 1 296 ? 11.998 -28.203 -44.645 1.00 36.06 296 VAL A N 1
ATOM 2436 C CA . VAL A 1 296 ? 11.889 -27.811 -46.063 1.00 36.06 296 VAL A CA 1
ATOM 2437 C C . VAL A 1 296 ? 11.433 -26.356 -46.050 1.00 36.06 296 VAL A C 1
ATOM 2439 O O . VAL A 1 296 ? 10.262 -26.097 -45.835 1.00 36.06 296 VAL A O 1
ATOM 2442 N N . PHE A 1 297 ? 12.367 -25.425 -46.239 1.00 29.11 297 PHE A N 1
ATOM 2443 C CA . PHE A 1 297 ? 12.181 -24.205 -47.037 1.00 29.11 297 PHE A CA 1
ATOM 2444 C C . PHE A 1 297 ? 13.578 -23.702 -47.420 1.00 29.11 297 PHE A C 1
ATOM 2446 O O . PHE A 1 297 ? 14.129 -22.768 -46.840 1.00 29.11 297 PHE A O 1
ATOM 2453 N N . LYS A 1 298 ? 14.182 -24.417 -48.372 1.00 30.41 298 LYS A N 1
ATOM 2454 C CA . LYS A 1 298 ? 15.065 -23.822 -49.371 1.00 30.41 298 LYS A CA 1
ATOM 2455 C C . LYS A 1 298 ? 14.273 -23.820 -50.670 1.00 30.41 298 LYS A C 1
ATOM 2457 O O . LYS A 1 298 ? 14.007 -24.898 -51.188 1.00 30.41 298 LYS A O 1
ATOM 2462 N N . GLU A 1 299 ? 13.879 -22.634 -51.105 1.00 32.31 299 GLU A N 1
ATOM 2463 C CA . GLU A 1 299 ? 14.002 -22.098 -52.469 1.00 32.31 299 GLU A CA 1
ATOM 2464 C C . GLU A 1 299 ? 13.636 -20.611 -52.431 1.00 32.31 299 GLU A C 1
ATOM 2466 O O . GLU A 1 299 ? 12.620 -20.267 -51.783 1.00 32.31 299 GLU A O 1
#

Sequence (299 aa):
MEIYEIANQAIFDEPVLYKGIKIYPITIKYYQIVKSASQAFAINIADETDLSLIGLPYMEYLMKKASGDPEFMPIWNIFNCVLELSFREQIFSFRYEKDFLKLIVAVPTEKYNEEAMCVYKEKLSLYNELTVDDFHKILNEIQISQIKAELDSMANDLFVVHTFDDNDFEEIKKIICYLNDIDDTIYDTKWEAELKKTSDIMAKINRQNNPPAFEDLVDAVAFSLRKLPCEIMDMTVRRFDRYLDLEIEKENYRICKQAELSGTEFKTPLKHWLRAYKPKGRYSHAQNSGGGVQEVFKE